Protein AF-A0A1I6MYT7-F1 (afdb_monomer)

Foldseek 3Di:
DLVVDDLQQLLQLLLQCQAVVQLLSNLLLLLSLLCVAPDDDDADADVPDQAGQAQRHHPCPDPDPVVVLVCCCRPQSGDPSSHNVSSVSSVVVSVVDDGDGRDPLSVQLVVQLLVLLQPDDQQAALVNSLVSSPPSGDDDSSNSLSSLLSCQSLVFQFDPPADHSNVHNQTPVSQDDPDPPQPHGPPRRRGGSNRRTDPVSCCSNPVPD

Structure (mmCIF, N/CA/C/O backbone):
data_AF-A0A1I6MYT7-F1
#
_entry.id   AF-A0A1I6MYT7-F1
#
loop_
_atom_site.group_PDB
_atom_site.id
_atom_site.type_symbol
_atom_site.label_atom_id
_atom_site.label_alt_id
_atom_site.label_comp_id
_atom_site.label_asym_id
_atom_site.label_entity_id
_atom_site.label_seq_id
_atom_site.pdbx_PDB_ins_code
_atom_site.Cartn_x
_atom_site.Cartn_y
_atom_site.Cartn_z
_atom_site.occupancy
_atom_site.B_iso_or_equiv
_atom_site.auth_seq_id
_atom_site.auth_comp_id
_atom_site.auth_asym_id
_atom_site.auth_atom_id
_atom_site.pdbx_PDB_model_num
ATOM 1 N N . MET A 1 1 ? 11.406 -13.759 -0.261 1.00 65.62 1 MET A N 1
ATOM 2 C CA . MET A 1 1 ? 10.774 -12.858 0.732 1.00 65.62 1 MET A CA 1
ATOM 3 C C . MET A 1 1 ? 9.254 -12.963 0.681 1.00 65.62 1 MET A C 1
ATOM 5 O O . MET A 1 1 ? 8.709 -13.448 1.658 1.00 65.62 1 MET A O 1
ATOM 9 N N . ARG A 1 2 ? 8.581 -12.651 -0.446 1.00 77.75 2 ARG A N 1
ATOM 10 C CA . ARG A 1 2 ? 7.115 -12.829 -0.621 1.00 77.75 2 ARG A CA 1
ATOM 11 C C . ARG A 1 2 ? 6.589 -14.188 -0.132 1.00 77.75 2 ARG A C 1
ATOM 13 O O . ARG A 1 2 ? 5.640 -14.230 0.630 1.00 77.75 2 ARG A O 1
ATOM 20 N N . GLU A 1 3 ? 7.247 -15.281 -0.514 1.00 80.62 3 GLU A N 1
ATOM 21 C CA . GLU A 1 3 ? 6.839 -16.657 -0.166 1.00 80.62 3 GLU A CA 1
ATOM 22 C C . GLU A 1 3 ? 6.905 -16.987 1.335 1.00 80.62 3 GLU A C 1
ATOM 24 O O . GLU A 1 3 ? 6.343 -17.986 1.764 1.00 80.62 3 GLU A O 1
ATOM 29 N N . ARG A 1 4 ? 7.593 -16.165 2.140 1.00 86.56 4 ARG 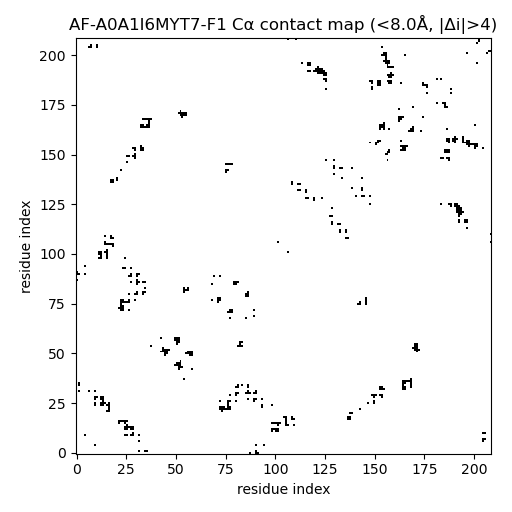A N 1
ATOM 30 C CA . ARG A 1 4 ? 7.723 -16.364 3.593 1.00 86.56 4 ARG A CA 1
ATOM 31 C C . ARG A 1 4 ? 6.659 -15.616 4.395 1.00 86.56 4 ARG A C 1
ATOM 33 O O . ARG A 1 4 ? 6.560 -15.830 5.597 1.00 86.56 4 ARG A O 1
ATOM 40 N N . ILE A 1 5 ? 5.900 -14.727 3.753 1.00 92.81 5 ILE A N 1
ATOM 41 C CA . ILE A 1 5 ? 4.900 -13.878 4.399 1.00 92.81 5 ILE A CA 1
ATOM 42 C C . ILE A 1 5 ? 3.526 -14.261 3.858 1.00 92.81 5 ILE A C 1
ATOM 44 O O . ILE A 1 5 ? 3.284 -14.216 2.649 1.00 92.81 5 ILE A O 1
ATOM 48 N N . HIS A 1 6 ? 2.621 -14.628 4.763 1.00 93.62 6 HIS A N 1
ATOM 49 C CA . HIS A 1 6 ? 1.244 -14.934 4.399 1.00 93.62 6 HIS A CA 1
ATOM 50 C C . HIS A 1 6 ? 0.472 -13.639 4.073 1.00 93.62 6 HIS A C 1
ATOM 52 O O . HIS A 1 6 ? 0.626 -12.662 4.813 1.00 93.62 6 HIS A O 1
ATOM 58 N N . PRO A 1 7 ? -0.376 -13.609 3.025 1.00 95.44 7 PRO A N 1
ATOM 59 C CA . PRO A 1 7 ? -1.217 -12.452 2.701 1.00 95.44 7 PRO A CA 1
ATOM 60 C C . PRO A 1 7 ? -2.012 -11.908 3.899 1.00 95.44 7 PRO A C 1
ATOM 62 O O . PRO A 1 7 ? -2.019 -10.700 4.140 1.00 95.44 7 PRO A O 1
ATOM 65 N N . ASP A 1 8 ? -2.587 -12.797 4.713 1.00 96.12 8 ASP A N 1
ATOM 66 C CA . ASP A 1 8 ? -3.362 -12.408 5.899 1.00 96.12 8 ASP A CA 1
ATOM 67 C C . ASP A 1 8 ? -2.534 -11.625 6.926 1.00 96.12 8 ASP A C 1
ATOM 69 O O . ASP A 1 8 ? -3.068 -10.756 7.609 1.00 96.12 8 ASP A O 1
ATOM 73 N N . ALA A 1 9 ? -1.223 -11.876 7.022 1.00 97.31 9 ALA A N 1
ATOM 74 C CA . ALA A 1 9 ? -0.363 -11.190 7.983 1.00 97.31 9 ALA A CA 1
ATOM 75 C C . ALA A 1 9 ? -0.192 -9.705 7.627 1.00 97.31 9 ALA A C 1
ATOM 77 O O . ALA A 1 9 ? -0.307 -8.840 8.498 1.00 97.31 9 ALA A O 1
ATOM 78 N N . VAL A 1 10 ? 0.041 -9.390 6.347 1.00 98.06 10 VAL A N 1
ATOM 79 C CA . VAL A 1 10 ? 0.168 -7.993 5.893 1.00 98.06 10 VAL A CA 1
ATOM 80 C C . VAL A 1 10 ? -1.181 -7.276 5.876 1.00 98.06 10 VAL A C 1
ATOM 82 O O . VAL A 1 10 ? -1.240 -6.084 6.178 1.00 98.06 10 VAL A O 1
ATOM 85 N N . ALA A 1 11 ? -2.274 -7.993 5.598 1.00 98.38 11 ALA A N 1
ATOM 86 C CA . ALA A 1 11 ? -3.623 -7.446 5.697 1.00 98.38 11 ALA A CA 1
ATOM 87 C C . ALA A 1 11 ? -4.015 -7.137 7.153 1.00 98.38 11 ALA A C 1
ATOM 89 O O . ALA A 1 11 ? -4.531 -6.054 7.439 1.00 98.38 11 ALA A O 1
ATOM 90 N N . ASN A 1 12 ? -3.709 -8.041 8.089 1.00 98.38 12 ASN A N 1
ATOM 91 C CA . ASN A 1 12 ? -3.900 -7.818 9.520 1.00 98.38 12 ASN A CA 1
ATOM 92 C C . ASN A 1 12 ? -3.083 -6.613 10.015 1.00 98.38 12 ASN A C 1
ATOM 94 O O . ASN A 1 12 ? -3.611 -5.738 10.702 1.00 98.38 12 ASN A O 1
ATOM 98 N N . ALA A 1 13 ? -1.817 -6.512 9.603 1.00 98.38 13 ALA A N 1
ATOM 99 C CA . ALA A 1 13 ? -0.968 -5.374 9.940 1.00 98.38 13 ALA A CA 1
ATOM 100 C C . ALA A 1 13 ? -1.549 -4.050 9.428 1.00 98.38 13 ALA A C 1
ATOM 102 O O . ALA A 1 13 ? -1.636 -3.077 10.181 1.00 98.38 13 ALA A O 1
ATOM 103 N N . PHE A 1 14 ? -2.036 -4.030 8.186 1.00 98.62 14 PHE A N 1
ATOM 104 C CA . PHE A 1 14 ? -2.721 -2.870 7.631 1.00 98.62 14 PHE A CA 1
ATOM 105 C C . PHE A 1 14 ? -3.945 -2.469 8.457 1.00 98.62 14 PHE A C 1
ATOM 107 O O . PHE A 1 14 ? -4.053 -1.297 8.821 1.00 98.62 14 PHE A O 1
ATOM 114 N N . LEU A 1 15 ? -4.817 -3.420 8.814 1.00 98.62 15 LEU A N 1
ATOM 115 C CA . LEU A 1 15 ? -5.976 -3.158 9.671 1.00 98.62 15 LEU A CA 1
ATOM 116 C C . LEU A 1 15 ? -5.551 -2.587 11.026 1.00 98.62 15 LEU A C 1
ATOM 118 O O . LEU A 1 15 ? -5.979 -1.492 11.376 1.00 98.62 15 LEU A O 1
ATOM 122 N N . SER A 1 16 ? -4.656 -3.274 11.744 1.00 98.12 16 SER A N 1
ATOM 123 C CA . SER A 1 16 ? -4.175 -2.855 13.071 1.00 98.12 16 SER A CA 1
ATOM 124 C C . SER A 1 16 ? -3.531 -1.461 13.071 1.00 98.12 16 SER A C 1
ATOM 126 O O . SER A 1 16 ? -3.491 -0.767 14.089 1.00 98.12 16 SER A O 1
ATOM 128 N N . SER A 1 17 ? -3.030 -1.009 11.917 1.00 98.00 17 SER A N 1
ATOM 129 C CA . SER A 1 17 ? -2.454 0.323 11.757 1.00 98.00 17 SER A CA 1
ATOM 130 C C . SER A 1 17 ? -3.489 1.454 11.777 1.00 98.00 17 SER A C 1
ATOM 132 O O . SER A 1 17 ? -3.091 2.616 11.919 1.00 98.00 17 SER A O 1
ATOM 134 N N . LEU A 1 18 ? -4.776 1.161 11.544 1.00 98.19 18 LEU A N 1
ATOM 135 C CA . LEU A 1 18 ? -5.808 2.180 11.352 1.00 98.19 18 LEU A CA 1
ATOM 136 C C . LEU A 1 18 ? -6.133 2.882 12.672 1.00 98.19 18 LEU A C 1
ATOM 138 O O . LEU A 1 18 ? -6.144 4.111 12.696 1.00 98.19 18 LEU A O 1
ATOM 142 N N . SER A 1 19 ? -6.321 2.135 13.766 1.00 96.94 19 SER A N 1
ATOM 143 C CA . SER A 1 19 ? -6.490 2.713 15.110 1.00 96.94 19 SER A CA 1
ATOM 144 C C . SER A 1 19 ? -5.152 3.106 15.751 1.00 96.94 19 SER A C 1
ATOM 146 O O . SER A 1 19 ? -5.014 4.212 16.272 1.00 96.94 19 SER A O 1
ATOM 148 N N . SER A 1 20 ? -4.132 2.242 15.664 1.00 96.69 20 SER A N 1
ATOM 149 C CA . SER A 1 20 ? -2.841 2.452 16.343 1.00 96.69 20 SER A CA 1
ATOM 150 C C . SER A 1 20 ? -1.990 3.566 15.733 1.00 96.69 20 SER A C 1
ATOM 152 O O . SER A 1 20 ? -1.026 4.023 16.351 1.00 96.69 20 SER A O 1
ATOM 154 N N . ARG A 1 21 ? -2.310 3.982 14.499 1.00 95.75 21 ARG A N 1
ATOM 155 C CA . ARG A 1 21 ? -1.548 4.960 13.711 1.00 95.75 21 ARG A CA 1
ATOM 156 C C . ARG A 1 21 ? -0.067 4.567 13.553 1.00 95.75 21 ARG A C 1
ATOM 158 O O . ARG A 1 21 ? 0.820 5.414 13.452 1.00 95.75 21 ARG A O 1
ATOM 165 N N . ARG A 1 22 ? 0.206 3.259 13.518 1.00 95.81 22 ARG A N 1
ATOM 166 C CA . ARG A 1 22 ? 1.526 2.671 13.249 1.00 95.81 22 ARG A CA 1
ATOM 167 C C . ARG A 1 22 ? 1.774 2.572 11.744 1.00 95.81 22 ARG A C 1
ATOM 169 O O . ARG A 1 22 ? 1.378 1.613 11.087 1.00 95.81 22 ARG A O 1
ATOM 176 N N . MET A 1 23 ? 2.415 3.595 11.186 1.00 95.75 23 MET A N 1
ATOM 177 C CA . MET A 1 23 ? 2.700 3.714 9.748 1.00 95.75 23 MET A CA 1
ATOM 178 C C . MET A 1 23 ? 3.529 2.547 9.196 1.00 95.75 23 MET A C 1
ATOM 180 O O . MET A 1 23 ? 3.314 2.092 8.076 1.00 95.75 23 MET A O 1
ATOM 184 N N . ASP A 1 24 ? 4.428 2.012 10.006 1.00 94.31 24 ASP A N 1
ATOM 185 C CA . ASP A 1 24 ? 5.240 0.852 9.669 1.00 94.31 24 ASP A CA 1
ATOM 186 C C . ASP A 1 24 ? 4.420 -0.431 9.467 1.00 94.31 24 ASP A C 1
ATOM 188 O O . ASP A 1 24 ? 4.805 -1.263 8.650 1.00 94.31 24 ASP A O 1
ATOM 192 N N . LEU A 1 25 ? 3.269 -0.563 10.141 1.00 96.94 25 LEU A N 1
ATOM 193 C CA . LEU A 1 25 ? 2.380 -1.720 9.993 1.00 96.94 25 LEU A CA 1
ATOM 194 C C . LEU A 1 25 ? 1.555 -1.683 8.698 1.00 96.94 25 LEU A C 1
ATOM 196 O O . LEU A 1 25 ? 1.282 -2.738 8.131 1.00 96.94 25 LEU A O 1
ATOM 200 N N . ARG A 1 26 ? 1.184 -0.501 8.177 1.00 95.44 26 ARG A N 1
ATOM 201 C CA . ARG A 1 26 ? 0.447 -0.426 6.894 1.00 95.44 26 ARG A CA 1
ATOM 202 C C . ARG A 1 26 ? 1.319 -0.620 5.667 1.00 95.44 26 ARG A C 1
ATOM 204 O O . ARG A 1 26 ? 0.818 -1.125 4.665 1.00 95.44 26 ARG A O 1
ATOM 211 N N . SER A 1 27 ? 2.590 -0.224 5.733 1.00 97.69 27 SER A N 1
ATOM 212 C CA . SER A 1 27 ? 3.475 -0.203 4.561 1.00 97.69 27 SER A CA 1
ATOM 213 C C . SER A 1 27 ? 3.588 -1.572 3.884 1.00 97.69 27 SER A C 1
ATOM 215 O O . SER A 1 27 ? 3.494 -1.671 2.658 1.00 97.69 27 SER A O 1
ATOM 217 N N . ALA A 1 28 ? 3.685 -2.632 4.691 1.00 97.31 28 ALA A N 1
ATOM 218 C CA . ALA A 1 28 ? 3.914 -3.987 4.212 1.00 97.31 28 ALA A CA 1
ATOM 219 C C . ALA A 1 28 ? 2.836 -4.476 3.233 1.00 97.31 28 ALA A C 1
ATOM 221 O O . ALA A 1 28 ? 3.178 -5.144 2.260 1.00 97.31 28 ALA A O 1
ATOM 222 N N . LEU A 1 29 ? 1.559 -4.106 3.423 1.00 98.44 29 LEU A N 1
ATOM 223 C CA . LEU A 1 29 ? 0.499 -4.466 2.473 1.00 98.44 29 LEU A CA 1
ATOM 224 C C . LEU A 1 29 ? 0.743 -3.832 1.100 1.00 98.44 29 LEU A C 1
ATOM 226 O O . LEU A 1 29 ? 0.607 -4.516 0.087 1.00 98.44 29 LEU A O 1
ATOM 230 N N . GLY A 1 30 ? 1.142 -2.558 1.054 1.00 97.94 30 GLY A N 1
ATOM 231 C CA . GLY A 1 30 ? 1.460 -1.869 -0.197 1.00 97.94 30 GLY A CA 1
ATOM 232 C C . GLY A 1 30 ? 2.619 -2.539 -0.931 1.00 97.94 30 GLY A C 1
ATOM 233 O O . GLY A 1 30 ? 2.501 -2.859 -2.114 1.00 97.94 30 GLY A O 1
ATOM 234 N N . SER A 1 31 ? 3.712 -2.814 -0.212 1.00 97.75 31 SER A N 1
ATOM 235 C CA . SER A 1 31 ? 4.904 -3.477 -0.758 1.00 97.75 31 SER A CA 1
ATOM 236 C C . SER A 1 31 ? 4.607 -4.895 -1.235 1.00 97.75 31 SER A C 1
ATOM 238 O O . SER A 1 31 ? 4.943 -5.242 -2.366 1.00 97.75 31 SER A O 1
ATOM 240 N N . TYR A 1 32 ? 3.936 -5.705 -0.409 1.00 98.06 32 TYR A N 1
ATOM 241 C CA . TYR A 1 32 ? 3.562 -7.076 -0.756 1.00 98.06 32 TYR A CA 1
ATOM 242 C C . TYR A 1 32 ? 2.671 -7.105 -1.997 1.00 98.06 32 TYR A C 1
ATOM 244 O O . TYR A 1 32 ? 2.928 -7.872 -2.922 1.00 98.06 32 TYR A O 1
ATOM 252 N N . SER A 1 33 ? 1.661 -6.233 -2.040 1.00 97.75 33 SER A N 1
ATOM 253 C CA . SER A 1 33 ? 0.733 -6.139 -3.166 1.00 97.75 33 SER A CA 1
ATOM 254 C C . SER A 1 33 ? 1.449 -5.748 -4.454 1.00 97.75 33 SER A C 1
ATOM 256 O O . SER A 1 33 ? 1.270 -6.396 -5.482 1.00 97.75 33 SER A O 1
ATOM 258 N N . ALA A 1 34 ? 2.327 -4.744 -4.397 1.00 96.69 34 ALA A N 1
ATOM 259 C CA . ALA A 1 34 ? 3.050 -4.253 -5.565 1.00 96.69 34 ALA A CA 1
ATOM 260 C C . ALA A 1 34 ? 3.966 -5.308 -6.208 1.00 96.69 34 ALA A C 1
ATOM 262 O O . ALA A 1 34 ? 4.226 -5.229 -7.407 1.00 96.69 34 ALA A O 1
ATOM 263 N N . ILE A 1 35 ? 4.439 -6.301 -5.448 1.00 95.75 35 ILE A N 1
ATOM 264 C CA . ILE A 1 35 ? 5.269 -7.406 -5.958 1.00 95.75 35 ILE A CA 1
ATOM 265 C C . ILE A 1 35 ? 4.533 -8.755 -5.992 1.00 95.75 35 ILE A C 1
ATOM 267 O O . ILE A 1 35 ? 5.143 -9.782 -6.302 1.00 95.75 35 ILE A O 1
ATOM 271 N N . LEU A 1 36 ? 3.226 -8.779 -5.705 1.00 96.12 36 LEU A N 1
ATOM 272 C CA . LEU A 1 36 ? 2.432 -10.007 -5.589 1.00 96.12 36 LEU A CA 1
ATOM 273 C C . LEU A 1 36 ? 2.534 -10.880 -6.840 1.00 96.12 36 LEU A C 1
ATOM 275 O O . LEU A 1 36 ? 2.637 -12.097 -6.738 1.00 96.12 36 LEU A O 1
ATOM 279 N N . ARG A 1 37 ? 2.540 -10.244 -8.013 1.00 95.81 37 ARG A N 1
ATOM 280 C CA . ARG A 1 37 ? 2.607 -10.888 -9.333 1.00 95.81 37 ARG A CA 1
ATOM 281 C C . ARG A 1 37 ? 3.936 -10.658 -10.055 1.00 95.81 37 ARG A C 1
ATOM 283 O O . ARG A 1 37 ? 4.041 -10.932 -11.248 1.00 95.81 37 ARG A O 1
ATOM 290 N N . LEU A 1 38 ? 4.933 -10.105 -9.361 1.00 95.00 38 LEU A N 1
ATOM 291 C CA . LEU A 1 38 ? 6.266 -9.931 -9.925 1.00 95.00 38 LEU A CA 1
ATOM 292 C C . LEU A 1 38 ? 6.984 -11.279 -9.939 1.00 95.00 38 LEU A C 1
ATOM 294 O O . LEU A 1 38 ? 7.217 -11.870 -8.885 1.00 95.00 38 LEU A O 1
ATOM 298 N N . GLU A 1 39 ? 7.352 -11.731 -11.129 1.00 93.50 39 GLU A N 1
ATOM 299 C CA . GLU A 1 39 ? 8.197 -12.907 -11.318 1.00 93.50 39 GLU A CA 1
ATOM 300 C C . GLU A 1 39 ? 9.672 -12.503 -11.441 1.00 93.50 39 GLU A C 1
ATOM 302 O O . GLU A 1 39 ? 9.962 -11.399 -11.919 1.00 93.50 39 GLU A O 1
ATOM 307 N N . PRO A 1 40 ? 10.622 -13.369 -11.040 1.00 92.50 40 PRO A N 1
ATOM 308 C CA . PRO A 1 40 ? 12.038 -13.138 -11.286 1.00 92.50 40 PRO A CA 1
ATOM 309 C C . PRO A 1 40 ? 12.299 -12.858 -12.767 1.00 92.50 40 PRO A C 1
ATOM 311 O O . PRO A 1 40 ? 11.834 -13.584 -13.646 1.00 92.50 40 PRO A O 1
ATOM 314 N N . HIS A 1 41 ? 13.061 -11.807 -13.053 1.00 93.31 41 HIS A N 1
ATOM 315 C CA . HIS A 1 41 ? 13.378 -11.426 -14.422 1.00 93.31 41 HIS A CA 1
ATOM 316 C C . HIS A 1 41 ? 14.786 -10.826 -14.514 1.00 93.31 41 HIS A C 1
ATOM 318 O O . HIS A 1 41 ? 15.247 -10.179 -13.569 1.00 93.31 41 HIS A O 1
ATOM 324 N N . PRO A 1 42 ? 15.477 -10.978 -15.656 1.00 92.31 42 PRO A N 1
ATOM 325 C CA . PRO A 1 42 ? 16.695 -10.225 -15.910 1.00 92.31 42 PRO A CA 1
ATOM 326 C C . PRO A 1 42 ? 16.375 -8.734 -16.067 1.00 92.31 42 PRO A C 1
ATOM 328 O O . PRO A 1 42 ? 15.262 -8.344 -16.445 1.00 92.31 42 PRO A O 1
ATOM 331 N N . TYR A 1 43 ? 17.365 -7.879 -15.816 1.00 92.31 43 TYR A N 1
ATOM 332 C CA . TYR A 1 43 ? 17.242 -6.470 -16.165 1.00 92.31 43 TYR A CA 1
ATOM 333 C C . TYR A 1 43 ? 17.039 -6.333 -17.680 1.00 92.31 43 TYR A C 1
ATOM 335 O O . TYR A 1 43 ? 17.833 -6.831 -18.475 1.00 92.31 43 TYR A O 1
ATOM 343 N N . THR A 1 44 ? 15.960 -5.660 -18.073 1.00 93.69 44 THR A N 1
ATOM 344 C CA . THR A 1 44 ? 15.626 -5.397 -19.476 1.00 93.69 44 THR A CA 1
ATOM 345 C C . THR A 1 44 ? 15.428 -3.904 -19.630 1.00 93.69 44 THR A C 1
ATOM 347 O O . THR A 1 44 ? 14.429 -3.381 -19.151 1.00 93.69 44 THR A O 1
ATOM 350 N N . GLN A 1 45 ? 16.363 -3.202 -20.265 1.00 92.88 45 GLN A N 1
ATOM 351 C CA . GLN A 1 45 ? 16.280 -1.748 -20.400 1.00 92.88 45 GLN A CA 1
ATOM 352 C C . GLN A 1 45 ? 15.038 -1.327 -21.202 1.00 92.88 45 GLN A C 1
ATOM 354 O O . GLN A 1 45 ? 14.775 -1.842 -22.291 1.00 92.88 45 GLN A O 1
ATOM 359 N N . ALA A 1 46 ? 14.274 -0.368 -20.679 1.00 91.88 46 ALA A N 1
ATOM 360 C CA . ALA A 1 46 ? 13.165 0.236 -21.404 1.00 91.88 46 ALA A CA 1
ATOM 361 C C . ALA A 1 46 ? 13.666 1.097 -22.573 1.00 91.88 46 ALA A C 1
ATOM 363 O O . ALA A 1 46 ? 14.660 1.817 -22.475 1.00 91.88 46 ALA A O 1
ATOM 364 N N . ARG A 1 47 ? 12.946 1.066 -23.699 1.00 89.81 47 ARG A N 1
ATOM 365 C CA . ARG A 1 47 ? 13.319 1.834 -24.893 1.00 89.81 47 ARG A CA 1
ATOM 366 C C . ARG A 1 47 ? 13.382 3.332 -24.576 1.00 89.81 47 ARG A C 1
ATOM 368 O O . ARG A 1 47 ? 12.373 3.929 -24.215 1.00 89.81 47 ARG A O 1
ATOM 375 N N . GLY A 1 48 ? 14.559 3.933 -24.755 1.00 86.38 48 GLY A N 1
ATOM 376 C CA . GLY A 1 48 ? 14.776 5.368 -24.539 1.00 86.38 48 GLY A CA 1
ATOM 377 C C . GLY A 1 48 ? 14.786 5.804 -23.069 1.00 86.38 48 GLY A C 1
ATOM 378 O O . GLY A 1 48 ? 14.726 7.000 -22.802 1.00 86.38 48 GLY A O 1
ATOM 379 N N . ARG A 1 49 ? 14.855 4.864 -22.118 1.00 86.12 49 ARG A N 1
ATOM 380 C CA . ARG A 1 49 ? 14.986 5.144 -20.682 1.00 86.12 49 ARG A CA 1
ATOM 381 C C . ARG A 1 49 ? 16.098 4.284 -20.075 1.00 86.12 49 ARG A C 1
ATOM 383 O O . ARG A 1 49 ? 16.609 3.368 -20.716 1.00 86.12 49 ARG A O 1
ATOM 390 N N . ILE A 1 50 ? 16.497 4.613 -18.850 1.00 87.56 50 ILE A N 1
ATOM 391 C CA . ILE A 1 50 ? 17.538 3.898 -18.087 1.00 87.56 50 ILE A CA 1
ATOM 392 C C . ILE A 1 50 ? 16.950 2.994 -16.987 1.00 87.56 50 ILE A C 1
ATOM 394 O O . ILE A 1 50 ? 17.694 2.470 -16.165 1.00 87.56 50 ILE A O 1
ATOM 398 N N . ASP A 1 51 ? 15.624 2.850 -16.947 1.00 90.44 51 ASP A N 1
ATOM 399 C CA . ASP A 1 51 ? 14.905 1.964 -16.035 1.00 90.44 51 ASP A CA 1
ATOM 400 C C . ASP A 1 51 ? 14.570 0.623 -16.707 1.00 90.44 51 ASP A C 1
ATOM 402 O O . ASP A 1 51 ? 14.546 0.481 -17.935 1.00 90.44 51 ASP A O 1
ATOM 406 N N . CYS A 1 52 ? 14.267 -0.378 -15.889 1.00 93.12 52 CYS A N 1
ATOM 407 C CA . CYS A 1 52 ? 13.823 -1.682 -16.341 1.00 93.12 52 CYS A CA 1
ATOM 408 C C . CYS A 1 52 ? 12.411 -1.592 -16.939 1.00 93.12 52 CYS A C 1
ATOM 410 O O . CYS A 1 52 ? 11.467 -1.122 -16.304 1.00 93.12 52 CYS A O 1
ATOM 412 N N . ALA A 1 53 ? 12.229 -2.125 -18.143 1.00 94.69 53 ALA A N 1
ATOM 413 C CA . ALA A 1 53 ? 10.954 -2.207 -18.844 1.00 94.69 53 ALA A CA 1
ATOM 414 C C . ALA A 1 53 ? 9.883 -2.977 -18.059 1.00 94.69 53 ALA A C 1
ATOM 416 O O . ALA A 1 53 ? 8.695 -2.707 -18.235 1.00 94.69 53 ALA A O 1
ATOM 417 N N . ILE A 1 54 ? 10.289 -3.922 -17.205 1.00 95.00 54 ILE A N 1
ATOM 418 C CA . ILE A 1 54 ? 9.377 -4.749 -16.411 1.00 95.00 54 ILE A CA 1
ATOM 419 C C . ILE A 1 54 ? 9.042 -4.032 -15.104 1.00 95.00 54 ILE A C 1
ATOM 421 O O . ILE A 1 54 ? 7.924 -3.545 -14.951 1.00 95.00 54 ILE A O 1
ATOM 425 N N . CYS A 1 55 ? 10.002 -3.913 -14.187 1.00 93.31 55 CYS A N 1
ATOM 426 C CA . CYS A 1 55 ? 9.736 -3.422 -12.836 1.00 93.31 55 CYS A CA 1
ATOM 427 C C . CYS A 1 55 ? 9.874 -1.905 -12.644 1.00 93.31 55 CYS A C 1
ATOM 429 O O . CYS A 1 55 ? 9.371 -1.380 -11.651 1.00 93.31 55 CYS A O 1
ATOM 431 N N . GLY A 1 56 ? 10.505 -1.198 -13.587 1.00 90.81 56 GLY A N 1
ATOM 432 C CA . GLY A 1 56 ? 10.796 0.235 -13.477 1.00 90.81 56 GLY A CA 1
ATOM 433 C C . GLY A 1 56 ? 11.987 0.572 -12.578 1.00 90.81 56 GLY A C 1
ATOM 434 O O . GLY A 1 56 ? 12.202 1.745 -12.289 1.00 90.81 56 GLY A O 1
ATOM 435 N N . ASP A 1 57 ? 12.745 -0.430 -12.127 1.00 88.88 57 ASP A N 1
ATOM 436 C CA . ASP A 1 57 ? 13.941 -0.220 -11.306 1.00 88.88 57 ASP A CA 1
ATOM 437 C C . ASP A 1 57 ? 15.163 0.156 -12.157 1.00 88.88 57 ASP A C 1
ATOM 439 O O . ASP A 1 57 ? 15.237 -0.195 -13.337 1.00 88.88 57 ASP A O 1
ATOM 443 N N . TYR A 1 58 ? 16.133 0.849 -11.573 1.00 84.50 58 TYR A N 1
ATOM 444 C CA . TYR A 1 58 ? 17.340 1.302 -12.270 1.00 84.50 58 TYR A CA 1
ATOM 445 C C . TYR A 1 58 ? 18.483 0.298 -12.074 1.00 84.50 58 TYR A C 1
ATOM 447 O O . TYR A 1 58 ? 18.712 -0.162 -10.960 1.00 84.50 58 TYR A O 1
ATOM 455 N N . LEU A 1 59 ? 19.237 -0.015 -13.139 1.00 74.94 59 LEU A N 1
ATOM 456 C CA . LEU A 1 59 ? 20.379 -0.948 -13.060 1.00 74.94 59 LEU A CA 1
ATOM 457 C C . LEU A 1 59 ? 21.447 -0.470 -12.064 1.00 74.94 59 LEU A C 1
ATOM 459 O O . LEU A 1 59 ? 22.017 -1.257 -11.315 1.00 74.94 59 LEU A O 1
ATOM 463 N N . GLU A 1 60 ? 21.687 0.838 -12.049 1.00 66.31 60 GLU A N 1
ATOM 464 C CA . GLU A 1 60 ? 22.549 1.515 -11.089 1.00 66.31 60 GLU A CA 1
ATOM 465 C C . GLU A 1 60 ? 21.687 2.176 -10.015 1.00 66.31 60 GLU A C 1
ATOM 467 O O . GLU A 1 60 ? 21.645 3.406 -9.924 1.00 66.31 60 GLU A O 1
ATOM 472 N N . SER A 1 61 ? 20.972 1.401 -9.197 1.00 58.88 61 SER A N 1
ATOM 473 C CA . SER A 1 61 ? 20.418 1.927 -7.946 1.00 58.88 61 SER A CA 1
ATOM 474 C C . SER A 1 61 ? 21.592 2.346 -7.044 1.00 58.88 61 SER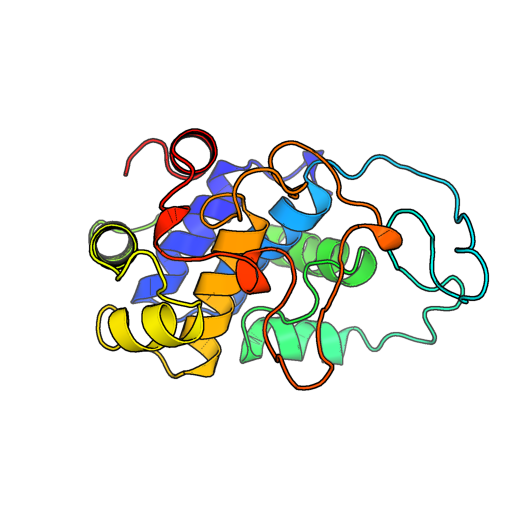 A C 1
ATOM 476 O O . SER A 1 61 ? 22.047 1.599 -6.177 1.00 58.88 61 SER A O 1
ATOM 478 N N . ARG A 1 62 ? 22.163 3.523 -7.334 1.00 54.84 62 ARG A N 1
ATOM 479 C CA . ARG A 1 62 ? 23.267 4.174 -6.627 1.00 54.84 62 ARG A CA 1
ATOM 480 C C . ARG A 1 62 ? 22.996 4.059 -5.140 1.00 54.84 62 ARG A C 1
ATOM 482 O O . ARG A 1 62 ? 21.869 4.352 -4.753 1.00 54.84 62 ARG A O 1
ATOM 489 N N . GLN A 1 63 ? 24.008 3.623 -4.377 1.00 67.06 63 GLN A N 1
ATOM 490 C CA . GLN A 1 63 ? 24.072 3.568 -2.905 1.00 67.06 63 GLN A CA 1
ATOM 491 C C . GLN A 1 63 ? 22.776 4.047 -2.241 1.00 67.06 63 GLN A C 1
ATOM 493 O O . GLN A 1 63 ? 22.673 5.191 -1.801 1.00 67.06 63 GLN A O 1
ATOM 498 N N . THR A 1 64 ? 21.741 3.206 -2.277 1.00 80.06 64 THR A N 1
ATOM 499 C CA . THR A 1 64 ? 20.455 3.607 -1.722 1.00 80.06 64 THR A CA 1
ATOM 500 C C . THR A 1 64 ? 20.620 3.563 -0.221 1.00 80.06 64 THR A C 1
ATOM 502 O O . THR A 1 64 ? 20.898 2.503 0.339 1.00 80.06 64 THR A O 1
ATOM 505 N N . ASP A 1 65 ? 20.509 4.720 0.423 1.00 89.44 65 ASP A N 1
ATOM 506 C CA . ASP A 1 65 ? 20.615 4.787 1.870 1.00 89.44 65 ASP A CA 1
ATOM 507 C C . ASP A 1 65 ? 19.394 4.099 2.486 1.00 89.44 65 ASP A C 1
ATOM 509 O O . ASP A 1 65 ? 18.269 4.606 2.470 1.00 89.44 65 ASP A O 1
ATOM 513 N N . ILE A 1 66 ? 19.632 2.908 3.025 1.00 90.56 66 ILE A N 1
ATOM 514 C CA . ILE A 1 66 ? 18.622 2.074 3.669 1.00 90.56 66 ILE A CA 1
ATOM 515 C C . ILE A 1 66 ? 17.966 2.823 4.843 1.00 90.56 66 ILE A C 1
ATOM 517 O O . ILE A 1 66 ? 16.784 2.608 5.120 1.00 90.56 66 ILE A O 1
ATOM 521 N N . ASN A 1 67 ? 18.674 3.757 5.493 1.00 92.62 67 ASN A N 1
ATOM 522 C CA . ASN A 1 67 ? 18.099 4.573 6.561 1.00 92.62 67 ASN A CA 1
ATOM 523 C C . ASN A 1 67 ? 17.038 5.539 6.036 1.00 92.62 67 ASN A C 1
ATOM 525 O O . ASN A 1 67 ? 16.033 5.746 6.714 1.00 92.62 67 ASN A O 1
ATOM 529 N N . ILE A 1 68 ? 17.213 6.083 4.826 1.00 93.44 68 ILE A N 1
ATOM 530 C CA . ILE A 1 68 ? 16.189 6.915 4.181 1.00 93.44 68 ILE A CA 1
ATOM 531 C C . ILE A 1 68 ? 14.942 6.071 3.918 1.00 93.44 68 ILE A C 1
ATOM 533 O O . ILE A 1 68 ? 13.841 6.487 4.269 1.00 93.44 68 ILE A O 1
ATOM 537 N N . LEU A 1 69 ? 15.103 4.859 3.382 1.00 93.94 69 LEU A N 1
ATOM 538 C CA . LEU A 1 69 ? 13.966 3.974 3.112 1.00 93.94 69 LEU A CA 1
ATOM 539 C C . LEU A 1 69 ? 13.220 3.588 4.398 1.00 93.94 69 LEU A C 1
ATOM 541 O O . LEU A 1 69 ? 11.988 3.613 4.437 1.00 93.94 69 LEU A O 1
ATOM 545 N N . ASN A 1 70 ? 13.951 3.280 5.473 1.00 94.56 70 ASN A N 1
ATOM 546 C CA . ASN A 1 70 ? 13.336 2.977 6.763 1.00 94.56 70 ASN A CA 1
ATOM 547 C C . ASN A 1 70 ? 12.649 4.212 7.361 1.00 94.56 70 ASN A C 1
ATOM 549 O O . ASN A 1 70 ? 11.553 4.105 7.905 1.00 94.56 70 ASN A O 1
ATOM 553 N N . PHE A 1 71 ? 13.254 5.395 7.234 1.00 95.75 71 PHE A N 1
ATOM 554 C CA . PHE A 1 71 ? 12.636 6.647 7.663 1.00 95.75 71 PHE A CA 1
ATOM 555 C C . PHE A 1 71 ? 11.312 6.891 6.933 1.00 95.75 71 PHE A C 1
ATOM 557 O O . PHE A 1 71 ? 10.302 7.150 7.583 1.00 95.75 71 PHE A O 1
ATOM 564 N N . GLU A 1 72 ? 11.279 6.749 5.606 1.00 95.12 72 GLU A N 1
ATOM 565 C CA . GLU A 1 72 ? 10.060 6.898 4.803 1.00 95.12 72 GLU A CA 1
ATOM 566 C C . GLU A 1 72 ? 8.978 5.880 5.213 1.00 95.12 72 GLU A C 1
ATOM 568 O O . GLU A 1 72 ? 7.802 6.235 5.339 1.00 95.12 72 GLU A O 1
ATOM 573 N N . ARG A 1 73 ? 9.370 4.629 5.495 1.00 95.88 73 ARG A N 1
ATOM 574 C CA . ARG A 1 73 ? 8.478 3.586 6.030 1.00 95.88 73 ARG A CA 1
ATOM 575 C C . ARG A 1 73 ? 7.853 4.005 7.363 1.00 95.88 73 ARG A C 1
ATOM 577 O O . ARG A 1 73 ? 6.631 4.039 7.488 1.00 95.88 73 ARG A O 1
ATOM 584 N N . LEU A 1 74 ? 8.684 4.364 8.344 1.00 95.31 74 LEU A N 1
ATOM 585 C CA . LEU A 1 74 ? 8.248 4.721 9.697 1.00 95.31 74 LEU A CA 1
ATOM 586 C C . LEU A 1 74 ? 7.442 6.028 9.723 1.00 95.31 74 LEU A C 1
ATOM 588 O O . LEU A 1 74 ? 6.496 6.162 10.497 1.00 95.31 74 LEU A O 1
ATOM 592 N N . LYS A 1 75 ? 7.822 7.011 8.899 1.00 94.31 75 LYS A N 1
ATOM 593 C CA . LYS A 1 75 ? 7.252 8.361 8.939 1.00 94.31 75 LYS A CA 1
ATOM 594 C C . LYS A 1 75 ? 5.990 8.502 8.095 1.00 94.31 75 LYS A C 1
ATOM 596 O O . LYS A 1 75 ? 5.078 9.221 8.505 1.00 94.31 75 LYS A O 1
ATOM 601 N N . TRP A 1 76 ? 5.949 7.866 6.927 1.00 94.75 76 TRP A N 1
ATOM 602 C CA . TRP A 1 76 ? 4.916 8.104 5.912 1.00 94.75 76 TRP A CA 1
ATOM 603 C C . TRP A 1 76 ? 4.129 6.851 5.522 1.00 94.75 76 TRP A C 1
ATOM 605 O O . TRP A 1 76 ? 3.193 6.950 4.733 1.00 94.75 76 TRP A O 1
ATOM 615 N N . GLY A 1 77 ? 4.460 5.690 6.098 1.00 94.69 77 GLY A N 1
ATOM 616 C CA . GLY A 1 77 ? 3.840 4.410 5.750 1.00 94.69 77 GLY A CA 1
ATOM 617 C C . GLY A 1 77 ? 4.301 3.869 4.399 1.00 94.69 77 GLY A C 1
ATOM 618 O O . GLY A 1 77 ? 3.585 3.088 3.776 1.00 94.69 77 GLY A O 1
ATOM 619 N N . GLY A 1 78 ? 5.482 4.314 3.965 1.00 92.62 78 GLY A N 1
ATOM 620 C CA . GLY A 1 78 ? 6.087 3.984 2.685 1.00 92.62 78 GLY A CA 1
ATOM 621 C C . GLY A 1 78 ? 5.578 4.833 1.529 1.00 92.62 78 GLY A C 1
ATOM 622 O O . GLY A 1 78 ? 4.395 5.133 1.420 1.00 92.62 78 GLY A O 1
ATOM 623 N N . VAL A 1 79 ? 6.505 5.246 0.662 1.00 90.81 79 VAL A N 1
ATOM 624 C CA . VAL A 1 79 ? 6.219 6.094 -0.515 1.00 90.81 79 VAL A CA 1
ATOM 625 C C . VAL A 1 79 ? 6.802 5.515 -1.808 1.00 90.81 79 VAL A C 1
ATOM 627 O O . VAL A 1 79 ? 6.808 6.167 -2.848 1.00 90.81 79 VAL A O 1
ATOM 630 N N . ARG A 1 80 ? 7.324 4.282 -1.747 1.00 92.62 80 ARG A N 1
ATOM 631 C CA . ARG A 1 80 ? 8.074 3.624 -2.831 1.00 92.62 80 ARG A CA 1
ATOM 632 C C . ARG A 1 80 ? 7.668 2.166 -3.036 1.00 92.62 80 ARG A C 1
ATOM 634 O O . ARG A 1 80 ? 8.454 1.396 -3.572 1.00 92.62 80 ARG A O 1
ATOM 641 N N . HIS A 1 81 ? 6.456 1.773 -2.640 1.00 95.75 81 HIS A N 1
ATOM 642 C CA . HIS A 1 81 ? 6.003 0.371 -2.659 1.00 95.75 81 HIS A CA 1
ATOM 643 C C . HIS A 1 81 ? 6.197 -0.337 -4.012 1.00 95.75 81 HIS A C 1
ATOM 645 O O . HIS A 1 81 ? 6.407 -1.541 -4.045 1.00 95.75 81 HIS A O 1
ATOM 651 N N . THR A 1 82 ? 6.172 0.393 -5.134 1.00 94.19 82 THR A N 1
ATOM 652 C CA . THR A 1 82 ? 6.363 -0.173 -6.484 1.00 94.19 82 THR A CA 1
ATOM 653 C C . THR A 1 82 ? 7.826 -0.366 -6.902 1.00 94.19 82 THR A C 1
ATOM 655 O O . THR A 1 82 ? 8.073 -0.944 -7.962 1.00 94.19 82 THR A O 1
ATOM 658 N N . GLN A 1 83 ? 8.791 0.090 -6.094 1.00 92.56 83 GLN A N 1
ATOM 659 C CA . GLN A 1 83 ? 10.224 -0.126 -6.307 1.00 92.56 83 GLN A CA 1
ATOM 660 C C . GLN A 1 83 ? 10.633 -1.465 -5.669 1.00 92.56 83 GLN A C 1
ATOM 662 O O . GLN A 1 83 ? 10.506 -1.604 -4.449 1.00 92.56 83 GLN A O 1
ATOM 667 N N . PRO A 1 84 ? 11.147 -2.445 -6.440 1.00 91.88 84 PRO A N 1
ATOM 668 C CA . PRO A 1 84 ? 11.468 -3.776 -5.920 1.00 91.88 84 PRO A CA 1
ATOM 669 C C . PRO A 1 84 ? 12.420 -3.777 -4.718 1.00 91.88 84 PRO A C 1
ATOM 671 O O . PRO A 1 84 ? 12.179 -4.518 -3.766 1.00 91.88 84 PRO A O 1
ATOM 674 N N . LEU A 1 85 ? 13.457 -2.928 -4.725 1.00 90.81 85 LEU A N 1
ATOM 675 C CA . LEU A 1 85 ? 14.384 -2.796 -3.595 1.00 90.81 85 LEU A CA 1
ATOM 676 C C . LEU A 1 85 ? 13.668 -2.355 -2.310 1.00 90.81 85 LEU A C 1
ATOM 678 O O . LEU A 1 85 ? 13.858 -2.965 -1.258 1.00 90.81 85 LEU A O 1
ATOM 682 N N . TYR A 1 86 ? 12.823 -1.323 -2.399 1.00 94.38 86 TYR A N 1
ATOM 683 C CA . TYR A 1 86 ? 12.047 -0.846 -1.256 1.00 94.38 86 TYR A CA 1
ATOM 684 C C . TYR A 1 86 ? 11.082 -1.922 -0.760 1.00 94.38 86 TYR A C 1
ATOM 686 O O . TYR A 1 86 ? 11.075 -2.225 0.428 1.00 94.38 86 TYR A O 1
ATOM 694 N N . ALA A 1 87 ? 10.315 -2.534 -1.668 1.00 95.44 87 ALA A N 1
ATOM 695 C CA . ALA A 1 87 ? 9.355 -3.571 -1.311 1.00 95.44 87 ALA A CA 1
ATOM 696 C C . ALA A 1 87 ? 10.033 -4.768 -0.628 1.00 95.44 87 ALA A C 1
ATOM 698 O O . ALA A 1 87 ? 9.516 -5.291 0.354 1.00 95.44 87 ALA A O 1
ATOM 699 N N . GLY A 1 88 ? 11.213 -5.175 -1.105 1.00 93.94 88 GLY A N 1
ATOM 700 C CA . GLY A 1 88 ? 12.015 -6.218 -0.469 1.00 93.94 88 GLY A CA 1
ATOM 701 C C . GLY A 1 88 ? 12.415 -5.861 0.964 1.00 93.94 88 GLY A C 1
ATOM 702 O O . GLY A 1 88 ? 12.153 -6.638 1.877 1.00 93.94 88 GLY A O 1
ATOM 703 N N . LEU A 1 89 ? 12.997 -4.675 1.172 1.00 94.19 89 LEU A N 1
ATOM 704 C CA . LEU A 1 89 ? 13.426 -4.215 2.499 1.00 94.19 89 LEU A CA 1
ATOM 705 C C . LEU A 1 89 ? 12.255 -4.023 3.469 1.00 94.19 89 LEU A C 1
ATOM 707 O O . LEU A 1 89 ? 12.353 -4.399 4.633 1.00 94.19 89 LEU A O 1
ATOM 711 N N . ASP A 1 90 ? 11.141 -3.474 2.990 1.00 96.69 90 ASP A N 1
ATOM 712 C CA . ASP A 1 90 ? 9.929 -3.276 3.784 1.00 96.69 90 ASP A CA 1
ATOM 713 C C . ASP A 1 90 ? 9.373 -4.611 4.301 1.00 96.69 90 ASP A C 1
ATOM 715 O O . ASP A 1 90 ? 9.061 -4.743 5.484 1.00 96.69 90 ASP A O 1
ATOM 719 N N . LEU A 1 91 ? 9.343 -5.640 3.447 1.00 96.62 91 LEU A N 1
ATOM 720 C CA . LEU A 1 91 ? 8.918 -6.990 3.826 1.00 96.62 91 LEU A CA 1
ATOM 721 C C . LEU A 1 91 ? 9.919 -7.709 4.742 1.00 96.62 91 LEU A C 1
ATOM 723 O O . LEU A 1 91 ? 9.511 -8.461 5.632 1.00 96.62 91 LEU A O 1
ATOM 727 N N . GLU A 1 92 ? 11.217 -7.474 4.562 1.00 95.19 92 GLU A N 1
ATOM 728 C CA . GLU A 1 92 ? 12.244 -7.993 5.469 1.00 95.19 92 GLU A CA 1
ATOM 729 C C . GLU A 1 92 ? 12.077 -7.392 6.873 1.00 95.19 92 GLU A C 1
ATOM 731 O O . GLU A 1 92 ? 11.989 -8.123 7.859 1.00 95.19 92 GLU A O 1
ATOM 736 N N . TRP A 1 93 ? 11.920 -6.068 6.980 1.00 94.81 93 TRP A N 1
ATOM 737 C CA . TRP A 1 93 ? 11.649 -5.419 8.264 1.00 94.81 93 TRP A CA 1
ATOM 738 C C . TRP A 1 93 ? 10.325 -5.858 8.867 1.00 94.81 93 TRP A C 1
ATOM 740 O O . TRP A 1 93 ? 10.273 -6.123 10.068 1.00 94.81 93 TRP A O 1
ATOM 750 N N . PHE A 1 94 ? 9.276 -5.975 8.052 1.00 96.38 94 PHE A N 1
ATOM 751 C CA . PHE A 1 94 ? 7.977 -6.478 8.485 1.00 96.38 94 PHE A CA 1
ATOM 752 C C . PHE A 1 94 ? 8.090 -7.847 9.165 1.00 96.38 94 PHE A C 1
ATOM 754 O O . PHE A 1 94 ? 7.475 -8.058 10.206 1.00 96.38 94 PHE A O 1
ATOM 761 N N . SER A 1 95 ? 8.938 -8.736 8.642 1.00 94.50 95 SER A N 1
ATOM 762 C CA . SER A 1 95 ? 9.141 -10.086 9.190 1.00 94.50 95 SER A CA 1
ATOM 763 C C . SER A 1 95 ? 9.708 -10.095 10.618 1.00 94.50 95 SER A C 1
ATOM 765 O O . SER A 1 95 ? 9.604 -11.104 11.310 1.00 94.50 95 SER A O 1
ATOM 767 N N . SER A 1 96 ? 10.287 -8.980 11.078 1.00 92.88 96 SER A N 1
ATOM 768 C CA . SER A 1 96 ? 10.765 -8.801 12.457 1.00 92.88 96 SER A CA 1
ATOM 769 C C . SER A 1 96 ? 9.781 -8.077 13.386 1.00 92.88 96 SER A C 1
ATOM 771 O O . SER A 1 96 ? 10.057 -7.933 14.579 1.00 92.88 96 SER A O 1
ATOM 773 N N . LEU A 1 97 ? 8.644 -7.593 12.873 1.00 93.88 97 LEU A N 1
ATOM 774 C CA . LEU A 1 97 ? 7.679 -6.842 13.672 1.00 93.88 97 LEU A CA 1
ATOM 775 C C . LEU A 1 97 ? 6.780 -7.773 14.484 1.00 93.88 97 LEU A C 1
ATOM 777 O O . LEU A 1 97 ? 6.314 -8.805 14.011 1.00 93.88 97 LEU A O 1
ATOM 781 N N . GLN A 1 98 ? 6.468 -7.343 15.703 1.00 93.19 98 GLN A N 1
ATOM 782 C CA . GLN A 1 98 ? 5.341 -7.883 16.453 1.00 93.19 98 GLN A CA 1
ATOM 783 C C . GLN A 1 98 ? 4.081 -7.150 15.994 1.00 93.19 98 GLN A C 1
ATOM 785 O O . GLN A 1 98 ? 3.913 -5.959 16.272 1.00 93.19 98 GLN A O 1
ATOM 790 N N . VAL A 1 99 ? 3.230 -7.849 15.248 1.00 95.94 99 VAL A N 1
ATOM 791 C CA . VAL A 1 99 ? 1.980 -7.305 14.715 1.00 95.94 99 VAL A CA 1
ATOM 792 C C . VAL A 1 99 ? 0.839 -7.726 15.642 1.00 95.94 99 VAL A C 1
ATOM 794 O O . VAL A 1 99 ? 0.611 -8.925 15.789 1.00 95.94 99 VAL A O 1
ATOM 797 N N . PRO A 1 100 ? 0.128 -6.786 16.289 1.00 95.75 100 PRO A N 1
ATOM 798 C CA . PRO A 1 100 ? -1.058 -7.135 17.059 1.00 95.75 100 PRO A CA 1
ATOM 799 C C . PRO A 1 100 ? -2.184 -7.605 16.129 1.00 95.75 100 PRO A C 1
ATOM 801 O O .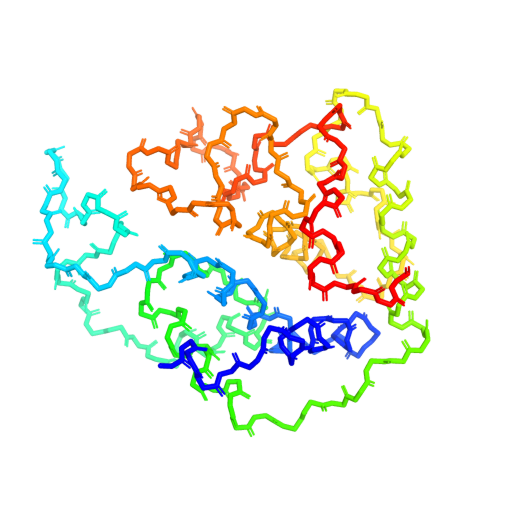 PRO A 1 100 ? -2.303 -7.152 14.989 1.00 95.75 100 PRO A O 1
ATOM 804 N N . GLU A 1 101 ? -3.040 -8.493 16.624 1.00 96.88 101 GLU A N 1
ATOM 805 C CA . GLU A 1 101 ? -4.275 -8.852 15.925 1.00 96.88 101 GLU A CA 1
ATOM 806 C C . GLU A 1 101 ? -5.184 -7.628 15.767 1.00 96.88 101 GLU A C 1
ATOM 808 O O . GLU A 1 101 ? -5.369 -6.844 16.703 1.00 96.88 101 GLU A O 1
ATOM 813 N N . ALA A 1 102 ? -5.755 -7.464 14.575 1.00 97.69 102 ALA A N 1
ATOM 814 C CA . ALA A 1 102 ? -6.636 -6.354 14.260 1.00 97.69 102 ALA A CA 1
ATOM 815 C C . ALA A 1 102 ? -7.926 -6.432 15.078 1.00 97.69 102 ALA A C 1
ATOM 817 O O . ALA A 1 102 ? -8.666 -7.424 15.043 1.00 97.69 102 ALA A O 1
ATOM 818 N N . THR A 1 103 ? -8.217 -5.335 15.767 1.00 98.06 103 THR A N 1
ATOM 819 C CA . THR A 1 103 ? -9.374 -5.204 16.647 1.00 98.06 103 THR A CA 1
ATOM 820 C C . THR A 1 103 ? -10.673 -5.032 15.856 1.00 98.06 103 THR A C 1
ATOM 822 O O . THR A 1 103 ? -10.687 -4.798 14.643 1.00 98.06 103 THR A O 1
ATOM 825 N N . GLN A 1 104 ? -11.811 -5.102 16.550 1.00 97.88 104 GLN A N 1
ATOM 826 C CA . GLN A 1 104 ? -13.098 -4.773 15.935 1.00 97.88 104 GLN A CA 1
ATOM 827 C C . GLN A 1 104 ? -13.180 -3.294 15.518 1.00 97.88 104 GLN A C 1
ATOM 829 O O . GLN A 1 104 ? -13.846 -2.975 14.532 1.00 97.88 104 GLN A O 1
ATOM 834 N N . GLU A 1 105 ? -12.489 -2.404 16.234 1.00 98.12 105 GLU A N 1
ATOM 835 C CA . GLU A 1 105 ? -12.391 -0.981 15.897 1.00 98.12 105 GLU A CA 1
ATOM 836 C C . GLU A 1 105 ? -11.626 -0.776 14.581 1.00 98.12 105 GLU A C 1
ATOM 838 O O . GLU A 1 105 ? -12.119 -0.090 13.688 1.00 98.12 105 GLU A O 1
ATOM 843 N N . ASP A 1 106 ? -10.497 -1.466 14.394 1.00 98.50 106 ASP A N 1
ATOM 844 C CA . ASP A 1 106 ? -9.733 -1.444 13.137 1.00 98.50 106 ASP A CA 1
ATOM 845 C C . ASP A 1 106 ? -10.583 -1.863 11.934 1.00 98.50 106 ASP A C 1
ATOM 847 O O . ASP A 1 106 ? -10.603 -1.202 10.893 1.00 98.50 106 ASP A O 1
ATOM 851 N N . ARG A 1 107 ? -11.341 -2.952 12.094 1.00 98.56 107 ARG A N 1
ATOM 852 C CA . ARG A 1 107 ? -12.257 -3.451 11.059 1.00 98.56 107 ARG A CA 1
ATOM 853 C C . ARG A 1 107 ? -13.388 -2.459 10.797 1.00 98.56 107 ARG A C 1
ATOM 855 O O . ARG A 1 107 ? -13.751 -2.244 9.645 1.00 98.56 107 ARG A O 1
ATOM 862 N N . SER A 1 108 ? -13.922 -1.827 11.844 1.00 98.56 108 SER A N 1
ATOM 863 C CA . SER A 1 108 ? -14.936 -0.772 11.724 1.00 98.56 108 SER A CA 1
ATOM 864 C C . SER A 1 108 ? -14.422 0.430 10.928 1.00 98.56 108 SER A C 1
ATOM 866 O O . SER A 1 108 ? -15.137 0.930 10.060 1.00 98.56 108 SER A O 1
ATOM 868 N N . HIS A 1 109 ? -13.176 0.861 11.150 1.00 98.62 109 HIS A N 1
ATOM 869 C CA . HIS A 1 109 ? -12.563 1.932 10.363 1.00 98.62 109 HIS A CA 1
ATOM 870 C C . HIS A 1 109 ? -12.471 1.577 8.877 1.00 98.62 109 HIS A C 1
ATOM 872 O O . HIS A 1 109 ? -12.807 2.410 8.033 1.00 98.62 109 HIS A O 1
ATOM 878 N N . LEU A 1 110 ? -12.063 0.346 8.538 1.00 98.69 110 LEU A N 1
ATOM 879 C CA . LEU A 1 110 ? -12.025 -0.073 7.137 1.00 98.69 110 LEU A CA 1
ATOM 880 C C . LEU A 1 110 ? -13.432 -0.142 6.526 1.00 98.69 110 LEU A C 1
ATOM 882 O O . LEU A 1 110 ? -13.621 0.364 5.424 1.00 98.69 110 LEU A O 1
ATOM 886 N N . ARG A 1 111 ? -14.434 -0.681 7.235 1.00 98.69 111 ARG A N 1
ATOM 887 C CA . ARG A 1 111 ? -15.828 -0.702 6.747 1.00 98.69 111 ARG A CA 1
ATOM 888 C C . ARG A 1 111 ? -16.352 0.700 6.450 1.00 98.69 111 ARG A C 1
ATOM 890 O O . ARG A 1 111 ? -16.811 0.952 5.346 1.00 98.69 111 ARG A O 1
ATOM 897 N N . GLN A 1 112 ? -16.182 1.636 7.383 1.00 98.69 112 GLN A N 1
ATOM 898 C CA . GLN A 1 112 ? -16.592 3.027 7.177 1.00 98.69 112 GLN A CA 1
ATOM 899 C C . GLN A 1 112 ? -15.873 3.673 5.983 1.00 98.69 112 GLN A C 1
ATOM 901 O O . GLN A 1 112 ? -16.468 4.469 5.258 1.00 98.69 112 GLN A O 1
ATOM 906 N N . LEU A 1 113 ? -14.596 3.345 5.757 1.00 98.75 113 LEU A N 1
ATOM 907 C CA . LEU A 1 113 ? -13.864 3.800 4.575 1.00 98.75 113 LEU A CA 1
ATOM 908 C C . LEU A 1 113 ? -14.496 3.248 3.291 1.00 98.75 113 LEU A C 1
ATOM 910 O O . LEU A 1 113 ? -14.727 4.017 2.359 1.00 98.75 113 LEU A O 1
ATOM 914 N N . LEU A 1 114 ? -14.800 1.950 3.240 1.00 98.62 114 LEU A N 1
ATOM 915 C CA . LEU A 1 114 ? -15.434 1.301 2.086 1.00 98.62 114 LEU A CA 1
ATOM 916 C C . LEU A 1 114 ? -16.862 1.829 1.837 1.00 98.62 114 LEU A C 1
ATOM 918 O O . LEU A 1 114 ? -17.257 2.028 0.687 1.00 98.62 114 LEU A O 1
ATOM 922 N N . ASP A 1 115 ? -17.599 2.188 2.888 1.00 98.44 115 ASP A N 1
ATOM 923 C CA . ASP A 1 115 ? -18.891 2.873 2.760 1.00 98.44 115 ASP A CA 1
ATOM 924 C C . ASP A 1 115 ? -18.734 4.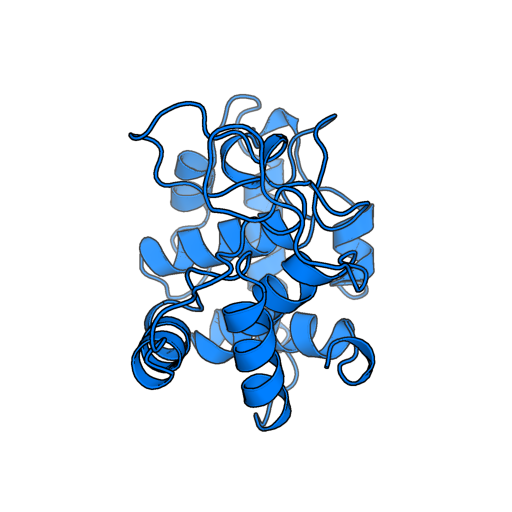250 2.091 1.00 98.44 115 ASP A C 1
ATOM 926 O O . ASP A 1 115 ? -19.551 4.648 1.254 1.00 98.44 115 ASP A O 1
ATOM 930 N N . ARG A 1 116 ? -17.655 4.990 2.397 1.00 98.44 116 ARG A N 1
ATOM 931 C CA . ARG A 1 116 ? -17.343 6.260 1.710 1.00 98.44 116 ARG A CA 1
ATOM 932 C C . ARG A 1 116 ? -16.986 6.064 0.247 1.00 98.44 116 ARG A C 1
ATOM 934 O O . ARG A 1 116 ? -17.323 6.927 -0.557 1.00 98.44 116 ARG A O 1
ATOM 941 N N . VAL A 1 117 ? -16.344 4.954 -0.103 1.00 98.06 117 VAL A N 1
ATOM 942 C CA . VAL A 1 117 ? -16.084 4.596 -1.504 1.00 98.06 117 VAL A CA 1
ATOM 943 C C . VAL A 1 117 ? -17.408 4.382 -2.239 1.00 98.06 117 VAL A C 1
ATOM 945 O O . VAL A 1 117 ? -17.636 4.997 -3.276 1.00 98.06 117 VAL A O 1
ATOM 948 N N . SER A 1 118 ? -18.307 3.587 -1.656 1.00 95.88 118 SER A N 1
ATOM 949 C CA . SER A 1 118 ? -19.591 3.205 -2.265 1.00 95.88 118 SER A CA 1
ATOM 950 C C . SER A 1 118 ? -20.592 4.359 -2.391 1.00 95.88 118 SER A C 1
ATOM 952 O O . SER A 1 118 ? -21.504 4.311 -3.212 1.00 95.88 118 SER A O 1
ATOM 954 N N . THR A 1 119 ? -20.435 5.405 -1.578 1.00 96.00 119 THR A N 1
ATOM 955 C CA . THR A 1 119 ? -21.307 6.594 -1.575 1.00 96.00 119 THR A CA 1
ATOM 956 C C . THR A 1 119 ? -20.709 7.791 -2.317 1.00 96.00 119 THR A C 1
ATOM 958 O O . THR A 1 119 ? -21.336 8.851 -2.390 1.00 96.00 119 THR A O 1
ATOM 961 N N . LEU A 1 120 ? -19.499 7.655 -2.867 1.00 97.06 120 LEU A N 1
ATOM 962 C CA . LEU A 1 120 ? -18.846 8.727 -3.606 1.00 97.06 120 LEU A CA 1
ATOM 963 C C . LEU A 1 120 ? -19.562 8.982 -4.942 1.00 97.06 120 LEU A C 1
ATOM 965 O O . LEU A 1 120 ? -20.120 8.077 -5.559 1.00 97.06 120 LEU A O 1
ATOM 969 N N . SER A 1 121 ? -19.510 10.226 -5.428 1.00 97.75 121 SER A N 1
ATOM 970 C CA . SER A 1 121 ? -19.977 10.552 -6.782 1.00 97.75 121 SER A CA 1
ATOM 971 C C . SER A 1 121 ? -19.322 9.625 -7.817 1.00 97.75 121 SER A C 1
ATOM 973 O O . SER A 1 121 ? -18.115 9.397 -7.708 1.00 97.75 121 SER A O 1
ATOM 975 N N . PRO A 1 122 ? -20.032 9.179 -8.873 1.00 97.25 122 PRO A N 1
ATOM 976 C CA . PRO A 1 122 ? -19.437 8.388 -9.953 1.00 97.25 122 PRO A CA 1
ATOM 977 C C . PRO A 1 122 ? -18.198 9.042 -10.590 1.00 97.25 122 PRO A C 1
ATOM 979 O O . PRO A 1 122 ? -17.290 8.360 -11.052 1.00 97.25 122 PRO A O 1
ATOM 982 N N . HIS A 1 123 ? -18.118 10.377 -10.578 1.00 97.31 123 HIS A N 1
ATOM 983 C CA . HIS A 1 123 ? -16.965 11.135 -11.080 1.00 97.31 123 HIS A CA 1
ATOM 984 C C . HIS A 1 123 ? -15.956 11.533 -9.992 1.00 97.31 123 HIS A C 1
ATOM 986 O O . HIS A 1 123 ? -14.981 12.231 -10.288 1.00 97.31 123 HIS A O 1
ATOM 992 N N . GLY A 1 124 ? -16.193 11.114 -8.748 1.00 97.25 124 GLY A N 1
ATOM 993 C CA . GLY A 1 124 ? -15.327 11.368 -7.606 1.00 97.25 124 GLY A CA 1
ATOM 994 C C . GLY A 1 124 ? -13.920 10.848 -7.860 1.00 97.25 124 GLY A C 1
ATOM 995 O O . GLY A 1 124 ? -13.726 9.811 -8.491 1.00 97.25 124 GLY A O 1
ATOM 996 N N . ARG A 1 125 ? -12.926 11.605 -7.411 1.00 97.00 125 ARG A N 1
ATOM 997 C CA . ARG A 1 125 ? -11.500 11.318 -7.589 1.00 97.00 125 ARG A CA 1
ATOM 998 C C . ARG A 1 125 ? -10.876 10.886 -6.259 1.00 97.00 125 ARG A C 1
ATOM 1000 O O . ARG A 1 125 ? -11.471 11.113 -5.206 1.00 97.00 125 ARG A O 1
ATOM 1007 N N . PRO A 1 126 ? -9.634 10.371 -6.254 1.00 97.31 126 PRO A N 1
ATOM 1008 C CA . PRO A 1 126 ? -8.946 10.009 -5.012 1.00 97.31 126 PRO A CA 1
ATOM 1009 C C . PRO A 1 126 ? -8.853 11.151 -3.983 1.00 97.31 126 PRO A C 1
ATOM 1011 O O . PRO A 1 126 ? -8.963 10.913 -2.786 1.00 97.31 126 PRO A O 1
ATOM 1014 N N . ASN A 1 127 ? -8.734 12.411 -4.426 1.00 97.50 127 ASN A N 1
ATOM 1015 C CA . ASN A 1 127 ? -8.789 13.574 -3.525 1.00 97.50 127 ASN A CA 1
ATOM 1016 C C . ASN A 1 127 ? -10.162 13.766 -2.860 1.00 97.50 127 ASN A C 1
ATOM 1018 O O . ASN A 1 127 ? -10.231 14.286 -1.749 1.00 97.50 127 ASN A O 1
ATOM 1022 N N . ASP A 1 128 ? -11.250 13.394 -3.531 1.00 98.25 128 ASP A N 1
ATOM 1023 C CA . ASP A 1 128 ? -12.593 13.483 -2.957 1.00 98.25 128 ASP A CA 1
ATOM 1024 C C . ASP A 1 128 ? -12.787 12.376 -1.919 1.00 98.25 128 ASP A C 1
ATOM 1026 O O . ASP A 1 128 ? -13.277 12.648 -0.824 1.00 98.25 128 ASP A O 1
ATOM 1030 N N . LEU A 1 129 ? -12.296 11.165 -2.210 1.00 98.56 129 LEU A N 1
ATOM 1031 C CA . LEU A 1 129 ? -12.261 10.065 -1.246 1.00 98.56 129 LEU A CA 1
ATOM 1032 C C . LEU A 1 129 ? -11.402 10.411 -0.019 1.00 98.56 129 LEU A C 1
ATOM 1034 O O . LEU A 1 129 ? -11.844 10.226 1.111 1.00 98.56 129 LEU A O 1
ATOM 1038 N N . GLU A 1 130 ? -10.210 10.981 -0.218 1.00 98.44 130 GLU A N 1
ATOM 1039 C CA . GLU A 1 130 ? -9.324 11.430 0.867 1.00 98.44 130 GLU A CA 1
ATOM 1040 C C . GLU A 1 130 ? -10.033 12.386 1.833 1.00 98.44 130 GLU A C 1
ATOM 1042 O O . GLU A 1 130 ? -9.904 12.247 3.052 1.00 98.44 130 GLU A O 1
ATOM 1047 N N . LYS A 1 131 ? -10.814 13.329 1.299 1.00 98.56 131 LYS A N 1
ATOM 1048 C CA . LYS A 1 131 ? -11.627 14.244 2.107 1.00 98.56 131 LYS A CA 1
ATOM 1049 C C . LYS A 1 131 ? -12.791 13.523 2.782 1.00 98.56 131 LYS A C 1
ATOM 1051 O O . LYS A 1 131 ? -13.068 13.802 3.946 1.00 98.56 131 LYS A O 1
ATOM 1056 N N . ALA A 1 132 ? -13.457 12.608 2.077 1.00 98.50 132 ALA A N 1
ATOM 1057 C CA . ALA A 1 132 ? -14.624 11.880 2.571 1.00 98.50 132 ALA A CA 1
ATOM 1058 C C . ALA A 1 132 ? -14.303 10.947 3.751 1.00 98.50 132 ALA A C 1
ATOM 1060 O O . ALA A 1 132 ? -15.159 10.734 4.609 1.00 98.50 132 ALA A O 1
ATOM 1061 N N . ILE A 1 133 ? -13.076 10.421 3.824 1.00 98.50 133 ILE A N 1
ATOM 1062 C CA . ILE A 1 133 ? -12.638 9.523 4.907 1.00 98.50 133 ILE A CA 1
ATOM 1063 C C . ILE A 1 133 ? -12.022 10.280 6.099 1.00 98.50 133 ILE A C 1
ATOM 1065 O O . ILE A 1 133 ? -11.572 9.670 7.073 1.00 98.50 133 ILE A O 1
ATOM 1069 N N . LYS A 1 134 ? -11.977 11.620 6.050 1.00 98.50 134 LYS A N 1
ATOM 1070 C CA . LYS A 1 134 ? -11.476 12.447 7.154 1.00 98.50 134 LYS A CA 1
ATOM 1071 C C . LYS A 1 134 ? -12.308 12.203 8.415 1.00 98.50 134 LYS A C 1
ATOM 1073 O O . LYS A 1 134 ? -13.522 12.370 8.408 1.00 98.50 134 LYS A O 1
ATOM 1078 N N . GLY A 1 135 ? -11.627 11.880 9.512 1.00 97.88 135 GLY A N 1
ATOM 1079 C CA . GLY A 1 135 ? -12.253 11.665 10.817 1.00 97.88 135 GLY A CA 1
ATOM 1080 C C . GLY A 1 135 ? -12.721 10.234 11.081 1.00 97.88 135 GLY A C 1
ATOM 1081 O O . GLY A 1 135 ? -13.111 9.968 12.209 1.00 97.88 135 GLY A O 1
ATOM 1082 N N . ILE A 1 136 ? -12.630 9.314 10.108 1.00 98.44 136 ILE A N 1
ATOM 1083 C CA . ILE A 1 136 ? -12.908 7.886 10.353 1.00 98.44 136 ILE A CA 1
ATOM 1084 C C . ILE A 1 136 ? -11.896 7.307 11.345 1.00 98.44 136 ILE A C 1
ATOM 1086 O O . ILE A 1 136 ? -12.270 6.559 12.232 1.00 98.44 136 ILE A O 1
ATOM 1090 N N . PHE A 1 137 ? -10.626 7.683 11.210 1.00 98.19 137 PHE A N 1
ATOM 1091 C CA . PHE A 1 137 ? -9.548 7.338 12.133 1.00 98.19 137 PHE A CA 1
ATOM 1092 C C . PHE A 1 137 ? -8.574 8.514 12.269 1.00 98.19 137 PHE A C 1
ATOM 1094 O O . PHE A 1 137 ? -8.493 9.389 11.389 1.00 98.19 137 PHE A O 1
ATOM 1101 N N . ALA A 1 138 ? -7.813 8.539 13.367 1.00 97.56 138 ALA A N 1
ATOM 1102 C CA . ALA A 1 138 ? -6.833 9.585 13.647 1.00 97.56 138 ALA A CA 1
ATOM 1103 C C . ALA A 1 138 ? -5.773 9.648 12.535 1.00 97.56 138 ALA A C 1
ATOM 1105 O O . ALA A 1 138 ? -4.948 8.748 12.384 1.00 97.56 138 ALA A O 1
ATOM 1106 N N . SER A 1 139 ? -5.810 10.714 11.730 1.00 97.62 139 SER A N 1
ATOM 1107 C CA . SER A 1 139 ? -4.945 10.843 10.557 1.00 97.62 139 SER A CA 1
ATOM 1108 C C . SER A 1 139 ? -4.734 12.285 10.101 1.00 97.62 139 SER A C 1
ATOM 1110 O O . SER A 1 139 ? -5.630 13.133 10.188 1.00 97.62 13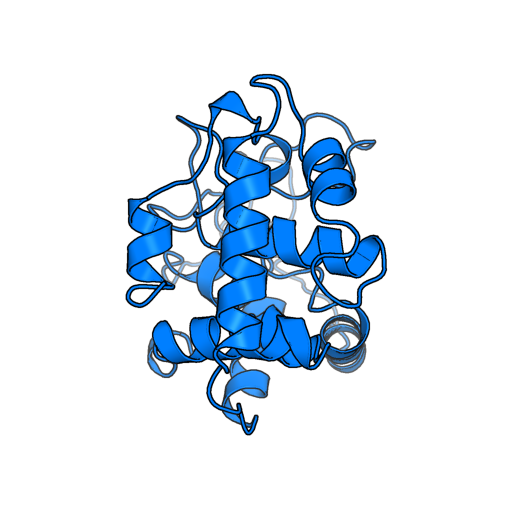9 SER A O 1
ATOM 1112 N N . ASN A 1 140 ? -3.564 12.559 9.527 1.00 97.25 140 ASN A N 1
ATOM 1113 C CA . ASN A 1 140 ? -3.370 13.730 8.668 1.00 97.25 140 ASN A CA 1
ATOM 1114 C C . ASN A 1 140 ? -3.697 13.408 7.194 1.00 97.25 140 ASN A C 1
ATOM 1116 O O . ASN A 1 140 ? -4.029 12.276 6.847 1.00 97.25 140 ASN A O 1
ATOM 1120 N N . GLN A 1 141 ? -3.634 14.417 6.320 1.00 97.25 141 GLN A N 1
ATOM 1121 C CA . GLN A 1 141 ? -3.923 14.238 4.892 1.00 97.25 141 GLN A CA 1
ATOM 1122 C C . GLN A 1 141 ? -2.986 13.227 4.220 1.00 97.25 141 GLN A C 1
ATOM 1124 O O . GLN A 1 141 ? -3.461 12.361 3.494 1.00 97.25 141 GLN A O 1
ATOM 1129 N N . SER A 1 142 ? -1.679 13.310 4.473 1.00 95.94 142 SER A N 1
ATOM 1130 C CA . SER A 1 142 ? -0.697 12.399 3.872 1.00 95.94 142 SER A CA 1
ATOM 1131 C C . SER A 1 142 ? -0.974 10.943 4.261 1.00 95.94 142 SER A C 1
ATOM 1133 O O . SER A 1 142 ? -1.054 10.074 3.404 1.00 95.94 142 SER A O 1
ATOM 1135 N N . GLU A 1 143 ? -1.263 10.688 5.538 1.00 97.50 143 GLU A N 1
ATOM 1136 C CA . GLU A 1 143 ? -1.578 9.347 6.046 1.00 97.50 143 GLU A CA 1
ATOM 1137 C C . GLU A 1 143 ? -2.836 8.748 5.400 1.00 97.50 143 GLU A C 1
ATOM 1139 O O . GLU A 1 143 ? -2.870 7.546 5.135 1.00 97.50 143 GLU A O 1
ATOM 1144 N N . ARG A 1 144 ? -3.859 9.569 5.119 1.00 98.12 144 ARG A N 1
ATOM 1145 C CA . ARG A 1 144 ? -5.053 9.136 4.372 1.00 98.12 144 ARG A CA 1
ATOM 1146 C C . ARG A 1 144 ? -4.733 8.814 2.918 1.00 98.12 144 ARG A C 1
ATOM 1148 O O . ARG A 1 144 ? -5.232 7.819 2.399 1.00 98.12 144 ARG A O 1
ATOM 1155 N N . ARG A 1 145 ? -3.884 9.620 2.272 1.00 97.69 145 ARG A N 1
ATOM 1156 C CA . ARG A 1 145 ? -3.417 9.349 0.905 1.00 97.69 145 ARG A CA 1
ATOM 1157 C C . ARG A 1 145 ? -2.664 8.028 0.836 1.00 97.69 145 ARG A C 1
ATOM 1159 O O . ARG A 1 145 ? -3.001 7.217 -0.013 1.00 97.69 145 ARG A O 1
ATOM 1166 N N . THR A 1 146 ? -1.745 7.768 1.768 1.00 97.50 146 THR A N 1
ATOM 1167 C CA . THR A 1 146 ? -1.016 6.491 1.832 1.00 97.50 146 THR A CA 1
ATOM 1168 C C . THR A 1 146 ? -1.968 5.302 1.979 1.00 97.50 146 THR A C 1
ATOM 1170 O O . THR A 1 146 ? -1.791 4.293 1.308 1.00 97.50 146 THR A O 1
ATOM 1173 N N . VAL A 1 147 ? -3.007 5.408 2.818 1.00 98.38 147 VAL A N 1
ATOM 1174 C CA . VAL A 1 147 ? -4.025 4.346 2.956 1.00 98.38 147 VAL A CA 1
ATOM 1175 C C . VAL A 1 147 ? -4.732 4.083 1.624 1.00 98.38 147 VAL A C 1
ATOM 1177 O O . VAL A 1 147 ? -4.865 2.930 1.224 1.00 98.38 147 VAL A O 1
ATOM 1180 N N . ILE A 1 148 ? -5.142 5.139 0.918 1.00 98.50 148 ILE A N 1
ATOM 1181 C CA . ILE A 1 148 ? -5.797 5.031 -0.393 1.00 98.50 148 ILE A CA 1
ATOM 1182 C C . ILE A 1 148 ? -4.844 4.443 -1.447 1.00 98.50 148 ILE A C 1
ATOM 1184 O O . ILE A 1 148 ? -5.249 3.559 -2.197 1.00 98.50 148 ILE A O 1
ATOM 1188 N N . ASP A 1 149 ? -3.581 4.876 -1.479 1.00 97.69 149 ASP A N 1
ATOM 1189 C CA . ASP A 1 149 ? -2.556 4.331 -2.378 1.00 97.69 149 ASP A CA 1
ATOM 1190 C C . ASP A 1 149 ? -2.336 2.832 -2.123 1.00 97.69 149 ASP A C 1
ATOM 1192 O O . ASP A 1 149 ? -2.328 2.047 -3.070 1.00 97.69 149 ASP A O 1
ATOM 1196 N N . ILE A 1 150 ? -2.229 2.407 -0.858 1.00 98.56 150 ILE A N 1
ATOM 1197 C CA . ILE A 1 150 ? -2.078 0.990 -0.496 1.00 98.56 150 ILE A CA 1
ATOM 1198 C C . ILE A 1 150 ? -3.293 0.173 -0.947 1.00 98.56 150 ILE A C 1
ATOM 1200 O O . ILE A 1 150 ? -3.112 -0.908 -1.501 1.00 98.56 150 ILE A O 1
ATOM 1204 N N . LEU A 1 151 ? -4.516 0.683 -0.769 1.00 98.56 151 LEU A N 1
ATOM 1205 C CA . LEU A 1 151 ? -5.726 0.019 -1.273 1.00 98.56 151 LEU A CA 1
ATOM 1206 C C . LEU A 1 151 ? -5.778 -0.024 -2.809 1.00 98.56 151 LEU A C 1
ATOM 1208 O O . LEU A 1 151 ? -6.327 -0.959 -3.390 1.00 98.56 151 LEU A O 1
ATOM 1212 N N . GLY A 1 152 ? -5.186 0.961 -3.485 1.00 98.12 152 GLY A N 1
ATOM 1213 C CA . GLY A 1 152 ? -4.989 0.919 -4.930 1.00 98.12 152 GLY A CA 1
ATOM 1214 C C . GLY A 1 152 ? -4.005 -0.173 -5.346 1.00 98.12 152 GLY A C 1
ATOM 1215 O O . GLY A 1 152 ? -4.286 -0.955 -6.252 1.00 98.12 152 GLY A O 1
ATOM 1216 N N . LEU A 1 153 ? -2.864 -0.268 -4.661 1.00 98.12 153 LEU A N 1
ATOM 1217 C CA . LEU A 1 153 ? -1.855 -1.302 -4.906 1.00 98.12 153 LEU A CA 1
ATOM 1218 C C . LEU A 1 153 ? -2.382 -2.706 -4.603 1.00 98.12 153 LEU A C 1
ATOM 1220 O O . LEU A 1 153 ? -2.089 -3.628 -5.358 1.00 98.12 153 LEU A O 1
ATOM 1224 N N . SER A 1 154 ? -3.182 -2.871 -3.548 1.00 98.31 154 SER A N 1
ATOM 1225 C CA . SER A 1 154 ? -3.785 -4.156 -3.173 1.00 98.31 154 SER A CA 1
ATOM 1226 C C . SER A 1 154 ? -4.843 -4.643 -4.155 1.00 98.31 154 SER A C 1
ATOM 1228 O O . SER A 1 154 ? -5.251 -5.801 -4.099 1.00 98.31 154 SER A O 1
ATOM 1230 N N . GLY A 1 155 ? -5.280 -3.790 -5.079 1.00 97.94 155 GLY A N 1
ATOM 1231 C CA . GLY A 1 155 ? -6.315 -4.126 -6.040 1.00 97.94 155 GLY A CA 1
ATOM 1232 C C . GLY A 1 155 ? -7.724 -3.765 -5.593 1.00 97.94 155 GLY A C 1
ATOM 1233 O O . GLY A 1 155 ? -8.631 -3.912 -6.401 1.00 97.94 155 GLY A O 1
ATOM 1234 N N . VAL A 1 156 ? -7.919 -3.302 -4.352 1.00 98.44 156 VAL A N 1
ATOM 1235 C CA . VAL A 1 156 ? -9.241 -2.967 -3.796 1.00 98.44 156 VAL A CA 1
ATOM 1236 C C . VAL A 1 156 ? -9.818 -1.714 -4.460 1.00 98.44 156 VAL A C 1
ATOM 1238 O O . VAL A 1 156 ? -11.007 -1.687 -4.769 1.00 98.44 156 VAL A O 1
ATOM 1241 N N . LEU A 1 157 ? -8.980 -0.702 -4.720 1.00 98.12 157 LEU A N 1
ATOM 1242 C CA . LEU A 1 157 ? -9.359 0.557 -5.379 1.00 98.12 157 LEU A CA 1
ATOM 1243 C C . LEU A 1 157 ? -8.637 0.716 -6.721 1.00 98.12 157 LEU A C 1
ATOM 1245 O O . LEU A 1 157 ? -7.698 1.505 -6.858 1.00 98.12 157 LEU A O 1
ATOM 1249 N N . VAL A 1 158 ? -9.064 -0.055 -7.720 1.00 95.56 158 VAL A N 1
ATOM 1250 C CA . VAL A 1 158 ? -8.461 -0.042 -9.061 1.00 95.56 158 VAL A CA 1
ATOM 1251 C C . VAL A 1 158 ? -9.425 0.475 -10.123 1.00 95.56 158 VAL A C 1
ATOM 1253 O O . VAL A 1 158 ? -10.615 0.186 -10.051 1.00 95.56 158 VAL A O 1
ATOM 1256 N N . PRO A 1 159 ? -8.928 1.227 -11.117 1.00 93.25 159 PRO A N 1
ATOM 1257 C CA . PRO A 1 159 ? -9.715 1.600 -12.288 1.00 93.25 159 PRO A CA 1
ATOM 1258 C C . PRO A 1 159 ? -10.175 0.365 -13.075 1.00 93.25 159 PRO A C 1
ATOM 1260 O O . PRO A 1 159 ? -9.394 -0.567 -13.299 1.00 93.25 159 PRO A O 1
ATOM 1263 N N . MET A 1 160 ? -11.413 0.380 -13.563 1.00 87.25 160 MET A N 1
ATOM 1264 C CA . MET A 1 160 ? -11.934 -0.702 -14.392 1.00 87.25 160 MET A CA 1
ATOM 1265 C C . MET A 1 160 ? -11.208 -0.756 -15.746 1.00 87.25 160 MET A C 1
ATOM 1267 O O . MET A 1 160 ? -11.014 0.256 -16.418 1.00 87.25 160 MET A O 1
ATOM 1271 N N . GLY A 1 161 ? -10.802 -1.957 -16.166 1.00 85.94 161 GLY A N 1
ATOM 1272 C CA . GLY A 1 161 ? -10.222 -2.191 -17.494 1.00 85.94 161 GLY A CA 1
ATOM 1273 C C . GLY A 1 161 ? -8.760 -1.764 -17.674 1.00 85.94 161 GLY A C 1
ATOM 1274 O O . GLY A 1 161 ? -8.234 -1.888 -18.780 1.00 85.94 161 GLY A O 1
ATOM 1275 N N . LEU A 1 162 ? -8.078 -1.301 -16.622 1.00 90.81 162 LEU A N 1
ATOM 1276 C CA . LEU A 1 162 ? -6.624 -1.133 -16.641 1.00 90.81 162 LEU A CA 1
ATOM 1277 C C . LEU A 1 162 ? -5.932 -2.292 -15.905 1.00 90.81 162 LEU A C 1
ATOM 1279 O O . LEU A 1 162 ? -6.501 -2.857 -14.966 1.00 90.81 162 LEU A O 1
ATOM 1283 N N . PRO A 1 163 ? -4.686 -2.632 -16.289 1.00 93.06 163 PRO A N 1
ATOM 1284 C CA . PRO A 1 163 ? -3.858 -3.541 -15.508 1.00 93.06 163 PRO A CA 1
ATOM 1285 C C . PRO A 1 163 ? -3.760 -3.095 -14.042 1.00 93.06 163 PRO A C 1
ATOM 1287 O O . PRO A 1 163 ? -3.894 -1.917 -13.718 1.00 93.06 163 PRO A O 1
ATOM 1290 N N . ASN A 1 164 ? -3.535 -4.034 -13.133 1.00 94.44 164 ASN A N 1
ATOM 1291 C CA . ASN A 1 164 ? -3.323 -3.743 -11.719 1.00 94.44 164 ASN A CA 1
ATOM 1292 C C . ASN A 1 164 ? -2.475 -4.844 -11.081 1.00 94.44 164 ASN A C 1
ATOM 1294 O O . ASN A 1 164 ? -2.330 -5.924 -11.658 1.00 94.44 164 ASN A O 1
ATOM 1298 N N . PHE A 1 165 ? -1.917 -4.548 -9.907 1.00 96.44 165 PHE A N 1
ATOM 1299 C CA . PHE A 1 165 ? -0.974 -5.415 -9.197 1.00 96.44 165 PHE A CA 1
ATOM 1300 C C . PHE A 1 165 ? -1.615 -6.656 -8.550 1.00 96.44 165 PHE A C 1
ATOM 1302 O O . PHE A 1 165 ? -0.902 -7.584 -8.172 1.00 96.44 165 PHE A O 1
ATOM 1309 N N . PHE A 1 166 ? -2.946 -6.698 -8.431 1.00 97.12 166 PHE A N 1
ATOM 1310 C CA . PHE A 1 166 ? -3.657 -7.822 -7.824 1.00 97.12 166 PHE A CA 1
ATOM 1311 C C . PHE A 1 166 ? -3.850 -8.979 -8.810 1.00 97.12 166 PHE A C 1
ATOM 1313 O O . PHE A 1 166 ? -3.492 -10.126 -8.518 1.00 97.12 166 PHE A O 1
ATOM 1320 N N . SER A 1 167 ? -4.363 -8.678 -10.006 1.00 94.62 167 SER A N 1
ATOM 1321 C CA . SER A 1 167 ? -4.610 -9.681 -11.048 1.00 94.62 167 SER A CA 1
ATOM 1322 C C . SER A 1 167 ? -3.377 -9.970 -11.910 1.00 94.62 167 SER A C 1
ATOM 1324 O O . SER A 1 167 ? -3.234 -11.071 -12.434 1.00 94.62 167 SER A O 1
ATOM 1326 N N . THR A 1 168 ? -2.480 -8.994 -12.072 1.00 94.50 168 THR A N 1
ATOM 1327 C CA . THR A 1 168 ? -1.311 -9.063 -12.968 1.00 94.50 168 THR A CA 1
ATOM 1328 C C . THR A 1 168 ? -0.128 -8.279 -12.393 1.00 94.50 168 THR A C 1
ATOM 1330 O O . THR A 1 168 ? -0.218 -7.731 -11.301 1.00 94.50 168 THR A O 1
ATOM 1333 N N . TYR A 1 169 ? 0.986 -8.184 -13.123 1.00 95.69 169 TYR A N 1
ATOM 1334 C CA . TYR A 1 169 ? 2.031 -7.202 -12.836 1.00 95.69 169 TYR A CA 1
ATOM 1335 C C . TYR A 1 169 ? 2.118 -6.174 -13.975 1.00 95.69 169 TYR A C 1
ATOM 1337 O O . TYR A 1 169 ? 2.649 -6.502 -15.040 1.00 95.69 169 TYR A O 1
ATOM 1345 N N . PRO A 1 170 ? 1.621 -4.938 -13.783 1.00 95.44 170 PRO A N 1
ATOM 1346 C CA . PRO A 1 170 ? 1.698 -3.891 -14.795 1.00 95.44 170 PRO A CA 1
ATOM 1347 C C . PRO A 1 170 ? 3.158 -3.493 -15.011 1.00 95.44 170 PRO A C 1
ATOM 1349 O O . PRO A 1 170 ? 3.843 -3.076 -14.069 1.00 95.44 170 PRO A O 1
ATOM 1352 N N . LYS A 1 171 ? 3.646 -3.600 -16.246 1.00 94.69 171 LYS A N 1
ATOM 1353 C CA . LYS A 1 171 ? 5.015 -3.222 -16.618 1.00 94.69 171 LYS A CA 1
ATOM 1354 C C . LYS A 1 171 ? 5.210 -1.711 -16.528 1.00 94.69 171 LYS A C 1
ATOM 1356 O O . LYS A 1 171 ? 4.251 -0.942 -16.576 1.00 94.69 171 LYS A O 1
ATOM 1361 N N . SER A 1 172 ? 6.463 -1.260 -16.460 1.00 91.12 172 SER A N 1
ATOM 1362 C CA . SER A 1 172 ? 6.801 0.167 -16.297 1.00 91.12 172 SER A CA 1
ATOM 1363 C C . SER A 1 172 ? 6.111 1.084 -17.331 1.00 91.12 172 SER A C 1
ATOM 1365 O O . SER A 1 172 ? 5.657 2.173 -16.989 1.00 91.12 172 SER A O 1
ATOM 1367 N N . ALA A 1 173 ? 5.952 0.642 -18.584 1.00 89.75 173 ALA A N 1
ATOM 1368 C CA . ALA A 1 173 ? 5.271 1.421 -19.629 1.00 89.75 173 ALA A CA 1
ATOM 1369 C C . ALA A 1 173 ? 3.735 1.507 -19.468 1.00 89.75 173 ALA A C 1
ATOM 1371 O O . ALA A 1 173 ? 3.104 2.411 -20.020 1.00 89.75 173 ALA A O 1
ATOM 1372 N N . GLU A 1 174 ? 3.126 0.577 -18.730 1.00 91.81 174 GLU A N 1
ATOM 1373 C CA . GLU A 1 174 ? 1.676 0.510 -18.499 1.00 91.81 174 GLU A CA 1
ATOM 1374 C C . GLU A 1 174 ? 1.244 1.382 -17.313 1.00 91.81 174 GLU A C 1
ATOM 1376 O O . GLU A 1 174 ? 0.104 1.846 -17.267 1.00 91.81 174 GLU A O 1
ATOM 1381 N N . ARG A 1 175 ? 2.173 1.687 -16.397 1.00 91.25 175 ARG A N 1
ATOM 1382 C CA . ARG A 1 175 ? 1.974 2.562 -15.228 1.00 91.25 175 ARG A CA 1
ATOM 1383 C C . ARG A 1 175 ? 1.974 4.043 -15.622 1.00 91.25 175 ARG A C 1
ATOM 1385 O O . ARG A 1 175 ? 2.780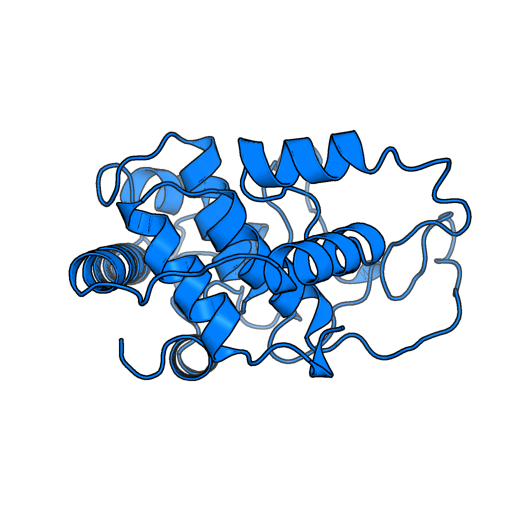 4.839 -15.144 1.00 91.25 175 ARG A O 1
ATOM 1392 N N . LYS A 1 176 ? 1.091 4.414 -16.550 1.00 82.12 176 LYS A N 1
ATOM 1393 C CA . LYS A 1 176 ? 1.018 5.765 -17.120 1.00 82.12 176 LYS A CA 1
ATOM 1394 C C . LYS A 1 176 ? 0.664 6.791 -16.047 1.00 82.12 176 LYS A C 1
ATOM 1396 O O . LYS A 1 176 ? -0.356 6.650 -15.372 1.00 82.12 176 LYS A O 1
ATOM 1401 N N . GLN A 1 177 ? 1.451 7.862 -15.976 1.00 82.38 177 GLN A N 1
ATOM 1402 C CA . GLN A 1 177 ? 1.085 9.088 -15.273 1.00 82.38 177 GLN A CA 1
ATOM 1403 C C . GLN A 1 177 ? 0.680 10.162 -16.297 1.00 82.38 177 GLN A C 1
ATOM 1405 O O . GLN A 1 177 ? 1.480 10.476 -17.179 1.00 82.38 177 GLN A O 1
ATOM 1410 N N . PRO A 1 178 ? -0.552 10.697 -16.232 1.00 74.44 178 PRO A N 1
ATOM 1411 C CA . PRO A 1 178 ? -1.079 11.604 -17.252 1.00 74.44 178 PRO A CA 1
ATOM 1412 C C . PRO A 1 178 ? -0.494 13.017 -17.187 1.00 74.44 178 PRO A C 1
ATOM 1414 O O . PRO A 1 178 ? -0.370 13.669 -18.217 1.00 74.44 178 PRO A O 1
ATOM 1417 N N . ASP A 1 179 ? -0.160 13.497 -15.990 1.00 74.94 179 ASP A N 1
ATOM 1418 C CA . ASP A 1 179 ? 0.361 14.843 -15.750 1.00 74.94 179 ASP A CA 1
ATOM 1419 C C . ASP A 1 179 ? 1.326 14.797 -14.558 1.00 74.94 179 ASP A C 1
ATOM 1421 O O . ASP A 1 179 ? 1.046 14.136 -13.559 1.00 74.94 179 ASP A O 1
ATOM 1425 N N . LYS A 1 180 ? 2.431 15.543 -14.651 1.00 73.25 180 LYS A N 1
ATOM 1426 C CA . LYS A 1 180 ? 3.400 15.753 -13.567 1.00 73.25 180 LYS A CA 1
ATOM 1427 C C . LYS A 1 180 ? 2.808 16.487 -12.357 1.00 73.25 180 LYS A C 1
ATOM 1429 O O . LYS A 1 180 ? 3.439 16.499 -11.311 1.00 73.25 180 LYS A O 1
ATOM 1434 N N . LYS A 1 181 ? 1.641 17.127 -12.499 1.00 79.25 181 LYS A N 1
ATOM 1435 C CA . LYS A 1 181 ? 0.916 17.807 -11.409 1.00 79.25 181 LYS A CA 1
ATOM 1436 C C . LYS A 1 181 ? 0.022 16.880 -10.581 1.00 79.25 181 LYS A C 1
ATOM 1438 O O . LYS A 1 181 ? -0.587 17.339 -9.618 1.00 79.25 181 LYS A O 1
ATOM 1443 N N . ASN A 1 182 ? -0.156 15.623 -10.994 1.00 83.88 182 ASN A N 1
ATOM 1444 C CA . ASN A 1 182 ? -0.956 14.673 -10.235 1.00 83.88 182 ASN A CA 1
ATOM 1445 C C . ASN A 1 182 ? -0.061 13.889 -9.273 1.00 83.88 182 ASN A C 1
ATOM 1447 O O . ASN A 1 182 ? 0.659 12.990 -9.691 1.00 83.88 182 ASN A O 1
ATOM 1451 N N . ASP A 1 183 ? -0.171 14.197 -7.984 1.00 86.38 183 ASP A N 1
ATOM 1452 C CA . ASP A 1 183 ? 0.640 13.579 -6.928 1.00 86.38 183 ASP A CA 1
ATOM 1453 C C . ASP A 1 183 ? 0.095 12.215 -6.449 1.00 86.38 183 ASP A C 1
ATOM 1455 O O . ASP A 1 183 ? 0.437 11.754 -5.358 1.00 86.38 183 ASP A O 1
ATOM 1459 N N . TRP A 1 184 ? -0.834 11.598 -7.188 1.00 93.69 184 TRP A N 1
ATOM 1460 C CA . TRP A 1 184 ? -1.326 10.244 -6.910 1.00 93.69 184 TRP A CA 1
ATOM 1461 C C . TRP A 1 184 ? -0.560 9.196 -7.705 1.00 93.69 184 TRP A C 1
ATOM 1463 O O . TRP A 1 184 ? -0.210 9.400 -8.870 1.00 93.69 184 TRP A O 1
ATOM 1473 N N . ASN A 1 185 ? -0.370 8.031 -7.091 1.00 91.81 185 ASN A N 1
ATOM 1474 C CA . ASN A 1 185 ? 0.368 6.940 -7.699 1.00 91.81 185 ASN A CA 1
ATOM 1475 C C . ASN A 1 185 ? -0.537 6.022 -8.519 1.00 91.81 185 ASN A C 1
ATOM 1477 O O . ASN A 1 185 ? -1.755 5.946 -8.345 1.00 91.81 185 ASN A O 1
ATOM 1481 N N . TYR A 1 186 ? 0.070 5.316 -9.466 1.00 93.94 186 TYR A N 1
ATOM 1482 C CA . TYR A 1 186 ? -0.627 4.258 -10.178 1.00 93.94 186 TYR A CA 1
ATOM 1483 C C . TYR A 1 186 ? -0.821 3.070 -9.212 1.00 93.94 186 TYR A C 1
ATOM 1485 O O . TYR A 1 186 ? 0.140 2.715 -8.528 1.00 93.94 186 TYR A O 1
ATOM 1493 N N . PRO A 1 187 ? -1.999 2.419 -9.171 1.00 94.56 187 PRO A N 1
ATOM 1494 C CA . PRO A 1 187 ? -3.116 2.582 -10.107 1.00 94.56 187 PRO A CA 1
ATOM 1495 C C . PRO A 1 187 ? -4.172 3.613 -9.679 1.00 94.56 187 PRO A C 1
ATOM 1497 O O . PRO A 1 187 ? -4.942 4.066 -10.527 1.00 94.56 187 PRO A O 1
ATOM 1500 N N . VAL A 1 188 ? -4.205 4.014 -8.404 1.00 95.50 188 VAL A N 1
ATOM 1501 C CA . VAL A 1 188 ? -5.334 4.766 -7.830 1.00 95.50 188 VAL A CA 1
ATOM 1502 C C . VAL A 1 188 ? -5.551 6.138 -8.468 1.00 95.50 188 VAL A C 1
ATOM 1504 O O . VAL A 1 188 ? -6.674 6.623 -8.507 1.00 95.50 188 VAL A O 1
ATOM 1507 N N . LEU A 1 189 ? -4.522 6.755 -9.059 1.00 95.19 189 LEU A N 1
ATOM 1508 C CA . LEU A 1 189 ? -4.653 8.031 -9.778 1.00 95.19 189 LEU A CA 1
ATOM 1509 C C . LEU A 1 189 ? -5.731 8.000 -10.885 1.00 95.19 189 LEU A C 1
ATOM 1511 O O . LEU A 1 189 ? -6.341 9.026 -11.220 1.00 95.19 189 LEU A O 1
ATOM 1515 N N . TRP A 1 190 ? -5.967 6.819 -11.458 1.00 95.56 190 TRP A N 1
ATOM 1516 C CA . TRP A 1 190 ? -6.958 6.586 -12.505 1.00 95.56 190 TRP A CA 1
ATOM 1517 C C . TRP A 1 190 ? -8.331 6.202 -11.961 1.00 95.56 190 TRP A C 1
ATOM 1519 O O . TRP A 1 190 ? -9.307 6.384 -12.682 1.00 95.56 190 TRP A O 1
ATOM 1529 N N . TRP A 1 191 ? -8.411 5.752 -10.708 1.00 97.06 191 TRP A N 1
ATOM 1530 C CA . TRP A 1 191 ? -9.657 5.346 -10.066 1.00 97.06 191 TRP A CA 1
ATOM 1531 C C . TRP A 1 191 ? -10.653 6.509 -9.992 1.00 97.06 191 TRP A C 1
ATOM 1533 O O . TRP A 1 191 ? -10.288 7.676 -9.771 1.00 97.06 191 TR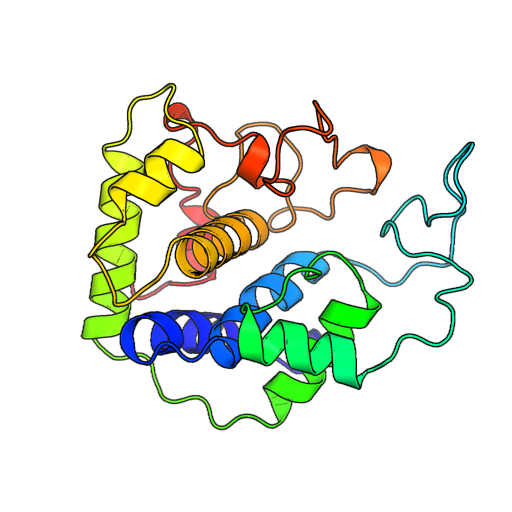P A O 1
ATOM 1543 N N . ARG A 1 192 ? -11.924 6.194 -10.198 1.00 97.06 192 ARG A N 1
ATOM 1544 C CA . ARG A 1 192 ? -13.076 7.078 -10.050 1.00 97.06 192 ARG A CA 1
ATOM 1545 C C . ARG A 1 192 ? -14.127 6.408 -9.180 1.00 97.06 192 ARG A C 1
ATOM 1547 O O . ARG A 1 192 ? -14.176 5.189 -9.101 1.00 97.06 192 ARG A O 1
ATOM 1554 N N . GLY A 1 193 ? -15.029 7.194 -8.595 1.00 97.81 193 GLY A N 1
ATOM 1555 C CA . GLY A 1 193 ? -16.130 6.645 -7.794 1.00 97.81 193 GLY A CA 1
ATOM 1556 C C . GLY A 1 193 ? -16.974 5.601 -8.536 1.00 97.81 193 GLY A C 1
ATOM 1557 O O . GLY A 1 193 ? -17.426 4.647 -7.918 1.00 97.81 193 GLY A O 1
ATOM 1558 N N . SER A 1 194 ? -17.114 5.713 -9.863 1.00 97.31 194 SER A N 1
ATOM 1559 C CA . SER A 1 194 ? -17.796 4.714 -10.696 1.00 97.31 194 SER A CA 1
ATOM 1560 C C . SER A 1 194 ? -17.099 3.353 -10.757 1.00 97.31 194 SER A C 1
ATOM 1562 O O . SER A 1 194 ? -17.757 2.370 -11.077 1.00 97.31 194 SER A O 1
ATOM 1564 N N . ASP A 1 195 ? -15.791 3.289 -10.493 1.00 97.69 195 ASP A N 1
ATOM 1565 C CA . ASP A 1 195 ? -15.052 2.023 -10.431 1.00 97.69 195 ASP A CA 1
ATOM 1566 C C . ASP A 1 195 ? -15.381 1.244 -9.148 1.00 97.69 195 ASP A C 1
ATOM 1568 O O . ASP A 1 195 ? -15.292 0.019 -9.131 1.00 97.69 195 ASP A O 1
ATOM 1572 N N . GLY A 1 196 ? -15.789 1.944 -8.082 1.00 97.38 196 GLY A N 1
ATOM 1573 C CA . GLY A 1 196 ? -16.206 1.337 -6.823 1.00 97.38 196 GLY A CA 1
ATOM 1574 C C . GLY A 1 196 ? -15.110 0.502 -6.157 1.00 97.38 196 GLY A C 1
ATOM 1575 O O . GLY A 1 196 ? -13.931 0.870 -6.163 1.00 97.38 196 GLY A O 1
ATOM 1576 N N . ILE A 1 197 ? -15.530 -0.604 -5.542 1.00 98.06 197 ILE A N 1
ATOM 1577 C CA . ILE A 1 197 ? -14.671 -1.556 -4.837 1.00 98.06 197 ILE A CA 1
ATOM 1578 C C . ILE A 1 197 ? -14.508 -2.809 -5.694 1.00 98.06 197 ILE A C 1
ATOM 1580 O O . ILE A 1 197 ? -15.484 -3.384 -6.177 1.00 98.06 197 ILE A O 1
ATOM 1584 N N . ASN A 1 198 ? -13.273 -3.284 -5.828 1.00 97.75 198 ASN A N 1
ATOM 1585 C CA . ASN A 1 198 ? -13.021 -4.617 -6.355 1.00 97.75 198 ASN A CA 1
ATOM 1586 C C . ASN A 1 198 ? -13.281 -5.675 -5.271 1.00 97.75 198 ASN A C 1
ATOM 1588 O O . ASN A 1 198 ? -12.429 -5.957 -4.425 1.00 97.75 198 ASN A O 1
ATOM 1592 N N . GLU A 1 199 ? -14.462 -6.279 -5.333 1.00 97.06 199 GLU A N 1
ATOM 1593 C CA . GLU A 1 199 ? -14.941 -7.285 -4.383 1.00 97.06 199 GLU A CA 1
ATOM 1594 C C . GLU A 1 199 ? -14.076 -8.556 -4.313 1.00 97.06 199 GLU A C 1
ATOM 1596 O O . GLU A 1 199 ? -14.000 -9.209 -3.272 1.00 97.06 199 GLU A O 1
ATOM 1601 N N . GLU A 1 200 ? -13.409 -8.930 -5.408 1.00 97.31 200 GLU A N 1
ATOM 1602 C CA . GLU A 1 200 ? -12.500 -10.081 -5.416 1.00 97.31 200 GLU A CA 1
ATOM 1603 C C . GLU A 1 200 ? -11.250 -9.795 -4.577 1.00 97.31 200 GLU A C 1
ATOM 1605 O O . GLU A 1 200 ? -10.897 -10.585 -3.700 1.00 97.31 200 GLU A O 1
ATOM 1610 N N . ALA A 1 201 ? -10.627 -8.633 -4.794 1.00 98.00 201 ALA A N 1
ATOM 1611 C CA . ALA A 1 201 ? -9.477 -8.197 -4.009 1.00 98.00 201 ALA A CA 1
ATOM 1612 C C . ALA A 1 201 ? -9.854 -7.961 -2.541 1.00 98.00 201 ALA A C 1
ATOM 1614 O O . ALA A 1 201 ? -9.106 -8.353 -1.646 1.00 98.00 201 ALA A O 1
ATOM 16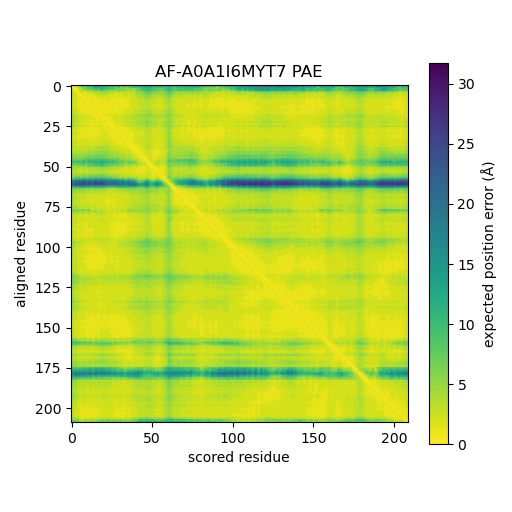15 N N . LEU A 1 202 ? -11.028 -7.373 -2.280 1.00 98.44 202 LEU A N 1
ATOM 1616 C CA . LEU A 1 202 ? -11.519 -7.154 -0.921 1.00 98.44 202 LEU A CA 1
ATOM 1617 C C . LEU A 1 202 ? -11.635 -8.476 -0.151 1.00 98.44 202 LEU A C 1
ATOM 1619 O O . LEU A 1 202 ? -11.080 -8.582 0.940 1.00 98.44 202 LEU A O 1
ATOM 1623 N N . ARG A 1 203 ? -12.281 -9.498 -0.729 1.00 98.25 203 ARG A N 1
ATOM 1624 C CA . ARG A 1 203 ? -12.405 -10.820 -0.090 1.00 98.25 203 ARG A CA 1
ATOM 1625 C C . ARG A 1 203 ? -11.072 -11.540 0.071 1.00 98.25 203 ARG A C 1
ATOM 1627 O O . ARG A 1 203 ? -10.906 -12.260 1.048 1.00 98.25 203 ARG A O 1
ATOM 1634 N N . PHE A 1 204 ? -10.142 -11.367 -0.868 1.00 98.06 204 PHE A N 1
ATOM 1635 C CA . PHE A 1 204 ? -8.815 -11.972 -0.767 1.00 98.06 204 PHE A CA 1
ATOM 1636 C C . PHE A 1 204 ? -8.027 -11.419 0.425 1.00 98.06 204 PHE A C 1
ATOM 1638 O O . PHE A 1 204 ? -7.462 -12.191 1.191 1.00 98.06 204 PHE A O 1
ATOM 1645 N N . TRP A 1 205 ? -7.990 -10.093 0.594 1.00 98.31 205 TRP A N 1
ATOM 1646 C CA . TRP A 1 205 ? -7.211 -9.468 1.669 1.00 98.31 205 TRP A CA 1
ATOM 1647 C C . TRP A 1 205 ? -7.942 -9.449 3.009 1.00 98.31 205 TRP A C 1
ATOM 1649 O O . TRP A 1 205 ? -7.317 -9.550 4.061 1.00 98.31 205 TRP A O 1
ATOM 1659 N N . PHE A 1 206 ? -9.263 -9.286 2.989 1.00 97.88 206 PHE A N 1
ATOM 1660 C CA . PHE A 1 206 ? -10.071 -9.049 4.179 1.00 97.88 206 PHE A CA 1
ATOM 1661 C C . PHE A 1 206 ? -11.303 -9.975 4.206 1.00 97.88 206 PHE A C 1
ATOM 1663 O O . PHE A 1 206 ? -12.433 -9.492 4.227 1.00 97.88 206 PHE A O 1
ATOM 1670 N N . PRO A 1 207 ? -11.122 -11.310 4.245 1.00 95.31 207 PRO A N 1
ATOM 1671 C CA . PRO A 1 207 ? -12.223 -12.278 4.133 1.00 95.31 207 PRO A CA 1
ATOM 1672 C C . PRO A 1 207 ? -13.250 -12.206 5.274 1.00 95.31 207 PRO A C 1
ATOM 1674 O O . PRO A 1 207 ? -14.370 -12.679 5.121 1.00 95.31 207 PRO A O 1
ATO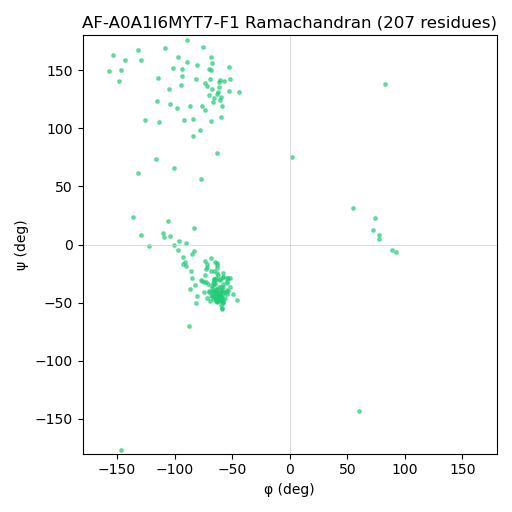M 1677 N N . ASN A 1 208 ? -12.871 -11.615 6.411 1.00 89.31 208 ASN A N 1
ATOM 1678 C CA . ASN A 1 208 ? -13.704 -11.476 7.611 1.00 89.31 208 ASN A CA 1
ATOM 1679 C C . ASN A 1 208 ? -14.230 -10.041 7.811 1.00 89.31 208 ASN A C 1
ATOM 1681 O O . ASN A 1 208 ? -14.499 -9.644 8.953 1.00 89.31 208 ASN A O 1
ATOM 1685 N N . LEU A 1 209 ? -14.258 -9.221 6.753 1.00 89.12 209 LEU A N 1
ATOM 1686 C CA . LEU A 1 209 ? -14.797 -7.864 6.830 1.00 89.12 209 LEU A CA 1
ATOM 1687 C C . LEU A 1 209 ? -16.320 -7.850 6.709 1.00 89.12 209 LEU A C 1
ATOM 1689 O O . LEU A 1 209 ? -16.864 -8.561 5.844 1.00 89.12 209 LEU A O 1
#

pLDDT: mean 93.79, std 6.96, range [54.84, 98.75]

Mean predicted aligned error: 3.66 Å

Radius of gyration: 16.33 Å; Cα contacts (8 Å, |Δi|>4): 340; chains: 1; bounding box: 45×34×42 Å

Sequence (209 aa):
MRERIHPDAVANAFLSSLSSRRMDLRSALGSYSAILRLEPHPYTQARGRIDCAICGDYLESRQTDINILNFERLKWGGVRHTQPLYAGLDLEWFSSLQVPEATQEDRSHLRQLLDRVSTLSPHGRPNDLEKAIKGIFASNQSERRTVIDILGLSGVLVPMGLPNFFSTYPKSAERKQPDKKNDWNYPVLWWRGSDGINEEALRFWFPNL

Secondary structure (DSSP, 8-state):
-GGGS-HHHHHHHHHHHHHH--HHHHHHHHHHHHTTTPPP----BPTTSSBBTTT--BTT-TT--HHHHHHHHHHHS-S-TTSHHHHHHHHHHHTT--PPPPPHHHHHHHHHHHHHHHTS-TT--HHHHHHHTTTSSS--HHHHHHHHHHHHHTTSS--TTS--TTTS---TTTS--S-TT--PPTTGGG--GGG---HHHHHHH-TT-

Solvent-accessible surface area (backbone atoms only — not comparable to full-atom values): 11369 Å² total; per-residue (Å²): 111,71,91,80,53,58,68,60,57,29,36,33,21,30,33,32,18,44,72,69,57,39,30,55,38,33,23,32,31,20,15,50,21,45,46,64,50,60,70,95,74,78,92,42,75,25,91,97,51,76,28,18,40,54,66,48,45,49,88,76,68,62,88,69,57,63,67,58,54,50,46,39,23,56,74,51,24,40,89,47,36,67,36,64,70,52,19,51,52,45,48,57,55,50,73,73,56,89,69,64,82,49,47,74,65,19,51,48,40,52,50,56,43,52,51,45,43,72,68,39,52,57,82,31,40,60,71,52,50,47,60,65,46,62,77,65,46,83,69,58,72,66,54,42,47,39,52,51,47,28,36,10,24,39,26,28,33,35,32,78,95,55,80,40,25,58,91,37,59,59,30,41,81,68,60,70,74,94,48,97,86,54,92,57,56,75,45,25,60,68,22,35,26,66,44,40,68,34,64,68,36,40,45,71,53,44,70,88,113

Organism: NCBI:txid474950